Protein AF-A0A6P3GT22-F1 (afdb_monomer_lite)

pLDDT: mean 81.9, std 14.52, range [44.47, 98.25]

Radius of gyration: 40.02 Å; chains: 1; bounding box: 96×35×99 Å

Secondary structure (DSSP, 8-state):
-TTT-GGGHHHHHHHHHHHHHHHHHHHHHHHHHHHHHHHHHHHHHHHHHHHHHTHHHHHHTT-HHHHHHHHHHHHHHHHHHHHHHHHHHHHHHHHHHHHHHHHHHHHHHHHHHTTTTS-HHHHHHHHHHHHHHHHHHHHHHHHHHHHHHHHHHHHHHHHHHTSPPPPPSS-SS----HHHHHHHHHHHHHHHHHHHHH-GGG-SHHHHHHHHHHHHHHHHHHHHTTTHHHHHH--S--HHHHHHHHHHHHHHHH-TTTHHHHS-HHHHHHHHHTT-

Sequence (276 aa):
MVAVIPWIAIPVIPLGIAFFFLQRYFSETSRDIKRLECATRSPVFSHLASSLRGVWTIRAYKAEQSFQKLFDAHQDLHSEAWFLLLTTSRWLAVYLDVICAIFVTVVAFVSLILADALTPGQVGLVLSLALTLTGMFQWCVRQRTEVENLMVSVERVMGYLDLEKEAPWEYKDRPPPPWMVYSLTLVGNVGIVSLIRLDPHLHTPMYFFLSNLAFVDFCYSSSIAPKFPETLLSKHRSISLYALMAYDRYVAICDPLLYMVIMSQKVCMQLVAGPY

Structure (mmCIF, N/CA/C/O backbone):
data_AF-A0A6P3GT22-F1
#
_entry.id   AF-A0A6P3GT22-F1
#
loop_
_atom_site.group_PDB
_atom_site.id
_atom_site.type_symbol
_atom_site.label_atom_id
_atom_site.label_alt_id
_atom_site.label_comp_id
_atom_site.label_asym_id
_atom_site.label_entity_id
_atom_site.label_seq_id
_atom_site.pdbx_PDB_ins_code
_atom_site.Cartn_x
_atom_site.Cartn_y
_atom_site.Cartn_z
_atom_site.occupancy
_atom_site.B_iso_or_equiv
_atom_site.auth_seq_id
_atom_site.auth_comp_id
_atom_site.auth_asym_id
_atom_site.auth_atom_id
_atom_site.pdbx_PDB_model_num
ATOM 1 N N . MET A 1 1 ? 13.840 12.663 -28.546 1.00 76.81 1 MET A N 1
ATOM 2 C CA . MET A 1 1 ? 14.700 11.470 -28.726 1.00 76.81 1 MET A CA 1
ATOM 3 C C . MET A 1 1 ? 14.393 10.725 -29.997 1.00 76.81 1 MET A C 1
ATOM 5 O O . MET A 1 1 ? 15.176 10.847 -30.917 1.00 76.81 1 MET A O 1
ATOM 9 N N . VAL A 1 2 ? 13.257 10.026 -30.082 1.00 80.56 2 VAL A N 1
ATOM 10 C CA . VAL A 1 2 ? 12.895 9.226 -31.266 1.00 80.56 2 VAL A CA 1
ATOM 11 C C . VAL A 1 2 ? 12.780 10.090 -32.528 1.00 80.56 2 VAL A C 1
ATOM 13 O O . VAL A 1 2 ? 13.213 9.676 -33.591 1.00 80.56 2 VAL A O 1
ATOM 16 N N . ALA A 1 3 ? 12.309 11.336 -32.395 1.00 80.50 3 ALA A N 1
ATOM 17 C CA . ALA A 1 3 ? 12.284 12.303 -33.497 1.00 80.50 3 ALA A CA 1
ATOM 18 C C . ALA A 1 3 ? 13.679 12.717 -34.016 1.00 80.50 3 ALA A C 1
ATOM 20 O O . ALA A 1 3 ? 13.789 13.182 -35.141 1.00 80.50 3 ALA A O 1
ATOM 21 N N . VAL A 1 4 ? 14.732 12.571 -33.201 1.00 81.06 4 VAL A N 1
ATOM 22 C CA . VAL A 1 4 ? 16.123 12.902 -33.570 1.00 81.06 4 VAL A CA 1
ATOM 23 C C . VAL A 1 4 ? 16.866 11.642 -34.021 1.00 81.06 4 VAL A C 1
ATOM 25 O O . VAL A 1 4 ? 17.587 11.674 -35.008 1.00 81.06 4 VAL A O 1
ATOM 28 N N . ILE A 1 5 ? 16.664 10.522 -33.317 1.00 83.25 5 ILE A N 1
ATOM 29 C CA . ILE A 1 5 ? 17.261 9.215 -33.610 1.00 83.25 5 ILE A CA 1
ATOM 30 C C . ILE A 1 5 ? 16.152 8.147 -33.555 1.00 83.25 5 ILE A C 1
ATOM 32 O O . ILE A 1 5 ? 15.863 7.615 -32.476 1.00 83.25 5 ILE A O 1
ATOM 36 N N . PRO A 1 6 ? 15.528 7.803 -34.697 1.00 84.56 6 PRO A N 1
ATOM 37 C CA . PRO A 1 6 ? 14.430 6.831 -34.744 1.00 84.56 6 PRO A CA 1
ATOM 38 C C . PRO A 1 6 ? 14.823 5.434 -34.250 1.00 84.56 6 PRO A C 1
ATOM 40 O O . PRO A 1 6 ? 14.015 4.740 -33.635 1.00 84.56 6 PRO A O 1
ATOM 43 N N . TRP A 1 7 ? 16.088 5.047 -34.437 1.00 84.00 7 TRP A N 1
ATOM 44 C CA . TRP A 1 7 ? 16.635 3.747 -34.033 1.00 84.00 7 TRP A CA 1
ATOM 45 C C . TRP A 1 7 ? 16.553 3.470 -32.522 1.00 84.00 7 TRP A C 1
ATOM 47 O O . TRP A 1 7 ? 16.535 2.309 -32.122 1.00 84.00 7 TRP A O 1
ATOM 57 N N . ILE A 1 8 ? 16.415 4.504 -31.679 1.00 85.44 8 ILE A N 1
ATOM 58 C CA . ILE A 1 8 ? 16.207 4.356 -30.225 1.00 85.44 8 ILE A CA 1
ATOM 59 C C . ILE A 1 8 ? 14.861 3.681 -29.903 1.00 85.44 8 ILE A C 1
ATOM 61 O O . ILE A 1 8 ? 14.711 3.100 -28.832 1.00 85.44 8 ILE A O 1
ATOM 65 N N . ALA A 1 9 ? 13.884 3.687 -30.814 1.00 86.06 9 ALA A N 1
ATOM 66 C CA . ALA A 1 9 ? 12.603 3.019 -30.583 1.00 86.06 9 ALA A CA 1
ATOM 67 C C . ALA A 1 9 ? 12.736 1.489 -30.460 1.00 86.06 9 ALA A C 1
ATOM 69 O O . ALA A 1 9 ? 11.990 0.870 -29.705 1.00 86.06 9 ALA A O 1
ATOM 70 N N . ILE A 1 10 ? 13.706 0.883 -31.152 1.00 88.25 10 ILE A N 1
ATOM 71 C CA . ILE A 1 10 ? 13.919 -0.570 -31.158 1.00 88.25 10 ILE A CA 1
ATOM 72 C C . ILE A 1 10 ? 14.235 -1.113 -29.752 1.00 88.25 10 ILE A C 1
ATOM 74 O O . ILE A 1 10 ? 13.514 -2.006 -29.310 1.00 88.25 10 ILE A O 1
ATOM 78 N N . PRO A 1 11 ? 15.235 -0.596 -29.005 1.00 86.50 11 PRO A N 1
ATOM 79 C CA . PRO A 1 11 ? 15.536 -1.075 -27.652 1.00 86.50 11 PRO A CA 1
ATOM 80 C C . PRO A 1 11 ? 14.474 -0.711 -26.604 1.00 86.50 11 PRO A C 1
ATOM 82 O O . PRO A 1 11 ? 14.393 -1.369 -25.569 1.00 86.50 11 PRO A O 1
ATOM 85 N N . VAL A 1 12 ? 13.627 0.292 -26.858 1.00 89.25 12 VAL A N 1
ATOM 86 C CA . VAL A 1 12 ? 12.538 0.666 -25.940 1.00 89.25 12 VAL A CA 1
ATOM 87 C C . VAL A 1 12 ? 11.464 -0.422 -25.863 1.00 89.25 12 VAL A C 1
ATOM 89 O O . VAL A 1 12 ? 10.906 -0.642 -24.793 1.00 89.25 12 VAL A O 1
ATOM 92 N N . ILE A 1 13 ? 11.196 -1.141 -26.956 1.00 91.44 13 ILE A N 1
ATOM 93 C CA . ILE A 1 13 ? 10.166 -2.191 -27.002 1.00 91.44 13 ILE A CA 1
ATOM 94 C C . ILE A 1 13 ? 10.460 -3.349 -26.024 1.00 91.44 13 ILE A C 1
ATOM 96 O O . ILE A 1 13 ? 9.615 -3.607 -25.164 1.00 91.44 13 ILE A O 1
ATOM 100 N N . PRO A 1 14 ? 11.619 -4.041 -26.076 1.00 93.69 14 PRO A N 1
ATOM 101 C CA . PRO A 1 14 ? 11.904 -5.140 -25.153 1.00 93.69 14 PRO A CA 1
ATOM 102 C C . PRO A 1 14 ? 12.016 -4.667 -23.698 1.00 93.69 14 PRO A C 1
ATOM 104 O O . PRO A 1 14 ? 11.528 -5.353 -22.799 1.00 93.69 14 PRO A O 1
ATOM 107 N N . LEU A 1 15 ? 12.580 -3.477 -23.454 1.00 92.31 15 LEU A N 1
ATOM 108 C CA . LEU A 1 15 ? 12.631 -2.886 -22.111 1.00 92.31 15 LEU A CA 1
ATOM 109 C C . LEU A 1 15 ? 11.228 -2.562 -21.578 1.00 92.31 15 LEU A C 1
ATOM 111 O O . LEU A 1 15 ? 10.948 -2.800 -20.406 1.00 92.31 15 LEU A O 1
ATOM 115 N N . GLY A 1 16 ? 10.329 -2.081 -22.439 1.00 92.56 16 GLY A N 1
ATOM 116 C CA . GLY A 1 16 ? 8.931 -1.822 -22.105 1.00 92.56 16 GLY A CA 1
ATOM 117 C C . GLY A 1 16 ? 8.162 -3.095 -21.746 1.00 92.56 16 GLY A C 1
ATOM 118 O O . GLY A 1 16 ? 7.396 -3.092 -20.784 1.00 92.56 16 GLY A O 1
ATOM 119 N N . ILE A 1 17 ? 8.406 -4.198 -22.461 1.00 94.62 17 ILE A N 1
ATOM 120 C CA . ILE A 1 17 ? 7.819 -5.511 -22.147 1.00 94.62 17 ILE A CA 1
ATOM 121 C C . ILE A 1 17 ? 8.324 -6.012 -20.787 1.00 94.62 17 ILE A C 1
ATOM 123 O O . ILE A 1 17 ? 7.517 -6.388 -19.936 1.00 94.62 17 ILE A O 1
ATOM 127 N N . ALA A 1 18 ? 9.639 -5.969 -20.550 1.00 93.31 18 ALA A N 1
ATOM 128 C CA . ALA A 1 18 ? 10.229 -6.365 -19.270 1.00 93.31 18 ALA A CA 1
ATOM 129 C C . ALA A 1 18 ? 9.677 -5.526 -18.103 1.00 93.31 18 ALA A C 1
ATOM 131 O O . ALA A 1 18 ? 9.286 -6.072 -17.070 1.00 93.31 18 ALA A O 1
ATOM 132 N N . PHE A 1 19 ? 9.568 -4.208 -18.297 1.00 94.25 19 PHE A N 1
ATOM 133 C CA . PHE A 1 19 ? 8.952 -3.298 -17.336 1.00 94.25 19 PHE A CA 1
ATOM 134 C C . PHE A 1 19 ? 7.486 -3.652 -17.056 1.00 94.25 19 PHE A C 1
ATOM 136 O O . PHE A 1 19 ? 7.077 -3.665 -15.898 1.00 94.25 19 PHE A O 1
ATOM 143 N N . PHE A 1 20 ? 6.693 -3.961 -18.085 1.00 93.31 20 PHE A N 1
ATOM 144 C CA . PHE A 1 20 ? 5.279 -4.294 -17.914 1.00 93.31 20 PHE A CA 1
ATOM 145 C C . PHE A 1 20 ? 5.078 -5.529 -17.027 1.00 93.31 20 PHE A C 1
ATOM 147 O O . PHE A 1 20 ? 4.260 -5.493 -16.106 1.00 93.31 20 PHE A O 1
ATOM 154 N N . PHE A 1 21 ? 5.846 -6.599 -17.257 1.00 93.62 21 PHE A N 1
ATOM 155 C CA . PHE A 1 21 ? 5.783 -7.805 -16.425 1.00 93.62 21 PHE A CA 1
ATOM 156 C C . PHE A 1 21 ? 6.240 -7.542 -14.988 1.00 93.62 21 PHE A C 1
ATOM 158 O O . PHE A 1 21 ? 5.553 -7.945 -14.048 1.00 93.62 21 PHE A O 1
ATOM 165 N N . LEU A 1 22 ? 7.353 -6.823 -14.817 1.00 92.69 22 LEU A N 1
ATOM 166 C CA . LEU A 1 22 ? 7.872 -6.450 -13.502 1.00 92.69 22 LEU A CA 1
ATOM 167 C C . LEU A 1 22 ? 6.848 -5.624 -12.709 1.00 92.69 22 LEU A C 1
ATOM 169 O O . LEU A 1 22 ? 6.570 -5.924 -11.549 1.00 92.69 22 LEU A O 1
ATOM 173 N N . GLN A 1 23 ? 6.257 -4.613 -13.350 1.00 91.25 23 GLN A N 1
ATOM 174 C CA . GLN A 1 23 ? 5.271 -3.739 -12.723 1.00 91.25 23 GLN A CA 1
ATOM 175 C C . GLN A 1 23 ? 4.014 -4.507 -12.328 1.00 91.25 23 GLN A C 1
ATOM 177 O O . GLN A 1 23 ? 3.470 -4.268 -11.254 1.00 91.25 23 GLN A O 1
ATOM 182 N N . ARG A 1 24 ? 3.552 -5.431 -13.176 1.00 90.44 24 ARG A N 1
ATOM 183 C CA . ARG A 1 24 ? 2.378 -6.248 -12.873 1.00 90.44 24 ARG A CA 1
ATOM 184 C C . ARG A 1 24 ? 2.606 -7.121 -11.640 1.00 90.44 24 ARG A C 1
ATOM 186 O O . ARG A 1 24 ? 1.790 -7.090 -10.725 1.00 90.44 24 ARG A O 1
ATOM 193 N N . TYR A 1 25 ? 3.725 -7.843 -11.606 1.00 92.25 25 TYR A N 1
ATOM 194 C CA . TYR A 1 25 ? 4.090 -8.701 -10.478 1.00 92.25 25 TYR A CA 1
ATOM 195 C C . TYR A 1 25 ? 4.179 -7.912 -9.165 1.00 92.25 25 TYR A C 1
ATOM 197 O O . TYR A 1 25 ? 3.644 -8.319 -8.130 1.00 92.25 25 TYR A O 1
ATOM 205 N N . PHE A 1 26 ? 4.817 -6.743 -9.219 1.00 92.38 26 PHE A N 1
ATOM 206 C CA . PHE A 1 26 ? 4.942 -5.874 -8.062 1.00 92.38 26 PHE A CA 1
ATOM 207 C C . PHE A 1 26 ? 3.593 -5.301 -7.602 1.00 92.38 26 PHE A C 1
ATOM 209 O O . PHE A 1 26 ? 3.321 -5.331 -6.406 1.00 92.38 26 PHE A O 1
ATOM 216 N N . SER A 1 27 ? 2.748 -4.797 -8.511 1.00 87.88 27 SER A N 1
ATOM 217 C CA . SER A 1 27 ? 1.443 -4.211 -8.160 1.00 87.88 27 SER A CA 1
ATOM 218 C C . SER A 1 27 ? 0.542 -5.224 -7.447 1.00 87.88 27 SER A C 1
ATOM 220 O O . SER A 1 27 ? -0.056 -4.901 -6.421 1.00 87.88 27 SER A O 1
ATOM 222 N N . GLU A 1 28 ? 0.493 -6.465 -7.942 1.00 89.88 28 GLU A N 1
ATOM 223 C CA . GLU A 1 28 ? -0.274 -7.544 -7.308 1.00 89.88 28 GLU A CA 1
ATOM 224 C C . GLU A 1 28 ? 0.251 -7.830 -5.887 1.00 89.88 28 GLU A C 1
ATOM 226 O O . GLU A 1 28 ? -0.520 -7.797 -4.928 1.00 89.88 28 GLU A O 1
ATOM 231 N N . THR A 1 29 ? 1.571 -7.977 -5.731 1.00 92.50 29 THR A N 1
ATOM 232 C CA . THR A 1 29 ? 2.216 -8.255 -4.435 1.00 92.50 29 THR A CA 1
ATOM 233 C C . THR A 1 29 ? 2.064 -7.099 -3.435 1.00 92.50 29 THR A C 1
ATOM 235 O O . THR A 1 29 ? 1.725 -7.310 -2.270 1.00 92.50 29 THR A O 1
ATOM 238 N N . SER A 1 30 ? 2.291 -5.857 -3.875 1.00 91.56 30 SER A N 1
ATOM 239 C CA . SER A 1 30 ? 2.210 -4.651 -3.039 1.00 91.56 30 SER A CA 1
ATOM 240 C C . SER A 1 30 ? 0.813 -4.472 -2.454 1.00 91.56 30 SER A C 1
ATOM 242 O O . SER A 1 30 ? 0.681 -4.127 -1.280 1.00 91.56 30 SER A O 1
ATOM 244 N N . ARG A 1 31 ? -0.235 -4.741 -3.242 1.00 89.81 31 ARG A N 1
ATOM 245 C CA . ARG A 1 31 ? -1.625 -4.633 -2.788 1.00 89.81 31 ARG A CA 1
ATOM 246 C C . ARG A 1 31 ? -1.936 -5.615 -1.661 1.00 89.81 31 ARG A C 1
ATOM 248 O O . ARG A 1 31 ? -2.569 -5.225 -0.680 1.00 89.81 31 ARG A O 1
ATOM 255 N N . ASP A 1 32 ? -1.478 -6.856 -1.769 1.00 91.69 32 ASP A N 1
ATOM 256 C CA . ASP A 1 32 ? -1.739 -7.873 -0.747 1.00 91.69 32 ASP A CA 1
ATOM 257 C C . ASP A 1 32 ? -0.957 -7.594 0.544 1.00 91.69 32 ASP A C 1
ATOM 259 O O . ASP A 1 32 ? -1.530 -7.647 1.635 1.00 91.69 32 ASP A O 1
ATOM 263 N N . ILE A 1 33 ? 0.304 -7.160 0.437 1.00 93.00 33 ILE A N 1
ATOM 264 C CA . ILE A 1 33 ? 1.075 -6.678 1.596 1.00 93.00 33 ILE A CA 1
ATOM 265 C C . ILE A 1 33 ? 0.393 -5.454 2.226 1.00 93.00 33 ILE A C 1
ATOM 267 O O . ILE A 1 33 ? 0.302 -5.347 3.450 1.00 93.00 33 ILE A O 1
ATOM 271 N N . LYS A 1 34 ? -0.142 -4.534 1.412 1.00 91.06 34 LYS A N 1
ATOM 272 C CA . LYS A 1 34 ? -0.845 -3.347 1.910 1.00 91.06 34 LYS A CA 1
ATOM 273 C C . LYS A 1 34 ? -2.121 -3.707 2.673 1.00 91.06 34 LYS A C 1
ATOM 275 O O . LYS A 1 34 ? -2.414 -3.090 3.699 1.00 91.06 34 LYS A O 1
ATOM 280 N N . ARG A 1 35 ? -2.865 -4.714 2.207 1.00 91.31 35 ARG A N 1
ATOM 281 C CA . ARG A 1 35 ? -4.031 -5.263 2.917 1.00 91.31 35 ARG A CA 1
ATOM 282 C C . ARG A 1 35 ? -3.629 -5.879 4.256 1.00 91.31 35 ARG A C 1
ATOM 284 O O . ARG A 1 35 ? -4.291 -5.599 5.255 1.00 91.31 35 ARG A O 1
ATOM 291 N N . LEU A 1 36 ? -2.529 -6.637 4.294 1.00 92.81 36 LEU A N 1
ATOM 292 C CA . LEU A 1 36 ? -1.983 -7.211 5.528 1.00 92.81 36 LEU A CA 1
ATOM 293 C C . LEU A 1 36 ? -1.617 -6.120 6.547 1.00 92.81 36 LEU A C 1
ATOM 295 O O . LEU A 1 36 ? -2.067 -6.183 7.687 1.00 92.81 36 LEU A O 1
ATOM 299 N N . GLU A 1 37 ? -0.886 -5.082 6.130 1.00 93.75 37 GLU A N 1
ATOM 300 C CA . GLU A 1 37 ? -0.534 -3.935 6.986 1.00 93.75 37 GLU A CA 1
ATOM 301 C C . GLU A 1 37 ? -1.772 -3.226 7.545 1.00 93.75 37 GLU A C 1
ATOM 303 O O . GLU A 1 37 ? -1.843 -2.898 8.729 1.00 93.75 37 GLU A O 1
ATOM 308 N N . CYS A 1 38 ? -2.789 -3.019 6.707 1.00 89.38 38 CYS A N 1
ATOM 309 C CA . CYS A 1 38 ? -4.034 -2.399 7.147 1.00 89.38 38 CYS A CA 1
ATOM 310 C C . CYS A 1 38 ? -4.785 -3.260 8.175 1.00 89.38 38 CYS A C 1
ATOM 312 O O . CYS A 1 38 ? -5.386 -2.702 9.099 1.00 89.38 38 CYS A O 1
ATOM 314 N N . ALA A 1 39 ? -4.752 -4.588 8.034 1.00 91.38 39 ALA A N 1
ATOM 315 C CA . ALA A 1 39 ? -5.385 -5.516 8.966 1.00 91.38 39 ALA A CA 1
ATOM 316 C C . ALA A 1 39 ? -4.672 -5.530 10.328 1.00 91.38 39 ALA A C 1
ATOM 318 O O . ALA A 1 39 ? -5.335 -5.410 11.361 1.00 91.38 39 ALA A O 1
ATOM 319 N N . THR A 1 40 ? -3.335 -5.583 10.340 1.00 94.69 40 THR A N 1
ATOM 320 C CA . THR A 1 40 ? -2.513 -5.624 11.567 1.00 94.69 40 THR A CA 1
ATOM 321 C C . THR A 1 40 ? -2.473 -4.296 12.318 1.00 94.69 40 THR A C 1
ATOM 323 O O . THR A 1 40 ? -2.167 -4.264 13.507 1.00 94.69 40 THR A O 1
ATOM 326 N N . ARG A 1 41 ? -2.855 -3.192 11.671 1.00 93.50 41 ARG A N 1
ATOM 327 C CA . ARG A 1 41 ? -2.938 -1.870 12.302 1.00 93.50 41 ARG A CA 1
ATOM 328 C C . ARG A 1 41 ? -4.127 -1.715 13.257 1.00 93.50 41 ARG A C 1
ATOM 330 O O . ARG A 1 41 ? -4.048 -0.972 14.233 1.00 93.50 41 ARG A O 1
ATOM 337 N N . SER A 1 42 ? -5.255 -2.369 12.976 1.00 94.56 42 SER A N 1
ATOM 338 C CA . SER A 1 42 ? -6.490 -2.170 13.755 1.00 94.56 42 SER A CA 1
ATOM 339 C C . SER A 1 42 ? -6.429 -2.678 15.210 1.00 94.56 42 SER A C 1
ATOM 341 O O . SER A 1 42 ? -6.897 -1.946 16.092 1.00 94.56 42 SER A O 1
ATOM 343 N N . PRO A 1 43 ? -5.802 -3.835 15.524 1.00 96.00 43 PRO A N 1
ATOM 344 C CA . PRO A 1 43 ? -5.659 -4.310 16.899 1.00 96.00 43 PRO A CA 1
ATOM 345 C C . PRO A 1 43 ? -4.849 -3.360 17.783 1.00 96.00 43 PRO A C 1
ATOM 347 O O . PRO A 1 43 ? -5.208 -3.183 18.943 1.00 96.00 43 PRO A O 1
ATOM 350 N N . VAL A 1 44 ? -3.829 -2.684 17.237 1.00 97.06 44 VAL A N 1
ATOM 351 C CA . VAL A 1 44 ? -3.014 -1.698 17.972 1.00 97.06 44 VAL A CA 1
ATOM 352 C C . VAL A 1 44 ? -3.901 -0.584 18.540 1.00 97.06 44 VAL A C 1
ATOM 354 O O . VAL A 1 44 ? -3.869 -0.294 19.737 1.00 97.06 44 VAL A O 1
ATOM 357 N N . PHE A 1 45 ? -4.758 0.005 17.698 1.00 95.75 45 PHE A N 1
ATOM 358 C CA . PHE A 1 45 ? -5.671 1.070 18.120 1.00 95.75 45 PHE A CA 1
ATOM 359 C C . PHE A 1 45 ? -6.775 0.570 19.054 1.00 95.75 45 PHE A C 1
ATOM 361 O O . PHE A 1 45 ? -7.102 1.247 20.031 1.00 95.75 45 PHE A O 1
ATOM 368 N N . SER A 1 46 ? -7.338 -0.611 18.785 1.00 96.38 46 SER A N 1
ATOM 369 C CA . SER A 1 46 ? -8.381 -1.196 19.634 1.00 96.38 46 SER A CA 1
ATOM 370 C C . SER A 1 46 ? -7.855 -1.513 21.035 1.00 96.38 46 SER A C 1
ATOM 372 O O . SER A 1 46 ? -8.488 -1.144 22.024 1.00 96.38 46 SER A O 1
ATOM 374 N N . HIS A 1 47 ? -6.674 -2.131 21.125 1.00 97.56 47 HIS A N 1
ATOM 375 C CA . HIS A 1 47 ? -6.015 -2.453 22.389 1.00 97.56 47 HIS A CA 1
ATOM 376 C C . HIS A 1 47 ? -5.669 -1.190 23.187 1.00 97.56 47 HIS A C 1
ATOM 378 O O . HIS A 1 47 ? -5.881 -1.135 24.400 1.00 97.56 47 HIS A O 1
ATOM 384 N N . LEU A 1 48 ? -5.184 -0.140 22.516 1.00 97.00 48 LEU A N 1
ATOM 385 C CA . LEU A 1 48 ? -4.932 1.153 23.152 1.00 97.00 48 LEU A CA 1
ATOM 386 C C . LEU A 1 48 ? -6.226 1.755 23.722 1.00 97.00 48 LEU A C 1
ATOM 388 O O . LEU A 1 48 ? -6.263 2.169 24.881 1.00 97.00 48 LEU A O 1
ATOM 392 N N . ALA A 1 49 ? -7.307 1.759 22.938 1.00 97.25 49 ALA A N 1
ATOM 393 C CA . ALA A 1 49 ? -8.593 2.305 23.360 1.00 97.25 49 ALA A CA 1
ATOM 394 C C . ALA A 1 49 ? -9.193 1.545 24.556 1.00 97.25 49 ALA A C 1
ATOM 396 O O . ALA A 1 49 ? -9.684 2.175 25.498 1.00 97.25 49 ALA A O 1
ATOM 397 N N . SER A 1 50 ? -9.137 0.208 24.558 1.00 95.88 50 SER A N 1
ATOM 398 C CA . SER A 1 50 ? -9.606 -0.604 25.689 1.00 95.88 50 SER A CA 1
ATOM 399 C C . SER A 1 50 ? -8.742 -0.404 26.932 1.00 95.88 50 SER A C 1
ATOM 401 O O . SER A 1 50 ? -9.278 -0.278 28.033 1.00 95.88 50 SER A O 1
ATOM 403 N N . SER A 1 51 ? -7.422 -0.297 26.762 1.00 97.31 51 SER A N 1
ATOM 404 C CA . SER A 1 51 ? -6.485 -0.067 27.867 1.00 97.31 51 SER A CA 1
ATOM 405 C C . SER A 1 51 ? -6.709 1.289 28.536 1.00 97.31 51 SER A C 1
ATOM 407 O O . SER A 1 51 ? -6.705 1.374 29.762 1.00 97.31 51 SER A O 1
ATOM 409 N N . LEU A 1 52 ? -6.976 2.343 27.755 1.00 96.94 52 LEU A N 1
ATOM 410 C CA . LEU A 1 52 ? -7.272 3.677 28.290 1.00 96.94 52 LEU A CA 1
ATOM 411 C C . LEU A 1 52 ? -8.573 3.700 29.101 1.00 96.94 52 LEU A C 1
ATOM 413 O O . LEU A 1 52 ? -8.610 4.293 30.178 1.00 96.94 52 LEU A O 1
ATOM 417 N N . ARG A 1 53 ? -9.630 3.027 28.627 1.00 97.19 53 ARG A N 1
ATOM 418 C CA . ARG A 1 53 ? -10.899 2.921 29.370 1.00 97.19 53 ARG A CA 1
ATOM 419 C C . ARG A 1 53 ? -10.759 2.079 30.642 1.00 97.19 53 ARG A C 1
ATOM 421 O O . ARG A 1 53 ? -11.372 2.403 31.652 1.00 97.19 53 ARG A O 1
ATOM 428 N N . GLY A 1 54 ? -9.954 1.018 30.594 1.00 96.69 54 GLY A N 1
ATOM 429 C CA . GLY A 1 54 ? -9.744 0.066 31.688 1.00 96.69 54 GLY A CA 1
ATOM 430 C C . GLY A 1 54 ? -8.536 0.352 32.583 1.00 96.69 54 GLY A C 1
ATOM 431 O O . GLY A 1 54 ? -8.146 -0.524 33.354 1.00 96.69 54 GLY A O 1
ATOM 432 N N . VAL A 1 55 ? -7.922 1.538 32.501 1.00 97.31 55 VAL A N 1
ATOM 433 C CA . VAL A 1 55 ? -6.616 1.809 33.133 1.00 97.31 55 VAL A CA 1
ATOM 434 C C . VAL A 1 55 ? -6.617 1.572 34.646 1.00 97.31 55 VAL A C 1
ATOM 436 O O . VAL A 1 55 ? -5.658 1.030 35.194 1.00 97.31 55 VAL A O 1
ATOM 439 N N . TRP A 1 56 ? -7.711 1.927 35.322 1.00 97.81 56 TRP A N 1
ATOM 440 C CA . TRP A 1 56 ? -7.868 1.726 36.761 1.00 97.81 56 TRP A CA 1
ATOM 441 C C . TRP A 1 56 ? -7.905 0.241 37.121 1.00 97.81 56 TRP A C 1
ATOM 443 O O . TRP A 1 56 ? -7.231 -0.176 38.059 1.00 97.81 56 TRP A O 1
ATOM 453 N N . THR A 1 57 ? -8.627 -0.565 36.341 1.00 97.81 57 THR A N 1
ATOM 454 C CA . THR A 1 57 ? -8.717 -2.017 36.523 1.00 97.81 57 THR A CA 1
ATOM 455 C C . THR A 1 57 ? -7.365 -2.682 36.285 1.00 97.81 57 THR A C 1
ATOM 457 O O . THR A 1 57 ? -6.920 -3.464 37.118 1.00 97.81 57 THR A O 1
ATOM 460 N N . ILE A 1 58 ? -6.661 -2.326 35.206 1.00 98.06 58 ILE A N 1
ATOM 461 C CA . ILE A 1 58 ? -5.335 -2.888 34.893 1.00 98.06 58 ILE A CA 1
ATOM 462 C C . ILE A 1 58 ? -4.356 -2.644 36.050 1.00 98.06 58 ILE A C 1
ATOM 464 O O . ILE A 1 58 ? -3.658 -3.568 36.468 1.00 98.06 58 ILE A O 1
ATOM 468 N N . ARG A 1 59 ? -4.357 -1.427 36.610 1.00 97.69 59 ARG A N 1
ATOM 469 C CA . ARG A 1 59 ? -3.520 -1.069 37.765 1.00 97.69 59 ARG A CA 1
ATOM 470 C C . ARG A 1 59 ? -3.945 -1.769 39.052 1.00 97.69 59 ARG A C 1
ATOM 472 O O . ARG A 1 59 ? -3.092 -2.214 39.814 1.00 97.69 59 ARG A O 1
ATOM 479 N N . ALA A 1 60 ? -5.249 -1.904 39.297 1.00 98.12 60 ALA A N 1
ATOM 480 C CA . ALA A 1 60 ? -5.764 -2.605 40.473 1.00 98.12 60 ALA A CA 1
ATOM 481 C C . ALA A 1 60 ? -5.317 -4.078 40.509 1.00 98.12 60 ALA A C 1
ATOM 483 O O . ALA A 1 60 ? -4.936 -4.579 41.565 1.00 98.12 60 ALA A O 1
ATOM 484 N N . TYR A 1 61 ? -5.291 -4.744 39.350 1.00 97.56 61 TYR A N 1
ATOM 485 C CA . TYR A 1 61 ? -4.808 -6.121 39.202 1.00 97.56 61 TYR A CA 1
ATOM 486 C C . TYR A 1 61 ? -3.285 -6.239 39.012 1.00 97.56 61 TYR A C 1
ATOM 488 O O . TYR A 1 61 ? -2.786 -7.358 38.901 1.00 97.56 61 TYR A O 1
ATOM 496 N N . LYS A 1 62 ? -2.538 -5.123 38.983 1.00 97.12 62 LYS A N 1
ATOM 497 C CA . LYS A 1 62 ? -1.088 -5.080 38.701 1.00 97.12 62 LYS A CA 1
ATOM 498 C C . LYS A 1 62 ? -0.701 -5.827 37.412 1.00 97.12 62 LYS A C 1
ATOM 500 O O . LYS A 1 62 ? 0.295 -6.549 37.360 1.00 97.12 62 LYS A O 1
ATOM 505 N N . ALA A 1 63 ? -1.543 -5.704 36.384 1.00 97.44 63 ALA A N 1
ATOM 506 C CA . ALA A 1 63 ? -1.423 -6.431 35.121 1.00 97.44 63 ALA A CA 1
ATOM 507 C C . ALA A 1 63 ? -0.722 -5.620 34.011 1.00 97.44 63 ALA A C 1
ATOM 509 O O . ALA A 1 63 ? -0.782 -5.998 32.839 1.00 97.44 63 ALA A O 1
ATOM 510 N N . GLU A 1 64 ? -0.050 -4.514 34.347 1.00 97.69 64 GLU A N 1
ATOM 511 C CA . GLU A 1 64 ? 0.528 -3.570 33.383 1.00 97.69 64 GLU A CA 1
ATOM 512 C C . GLU A 1 64 ? 1.513 -4.250 32.428 1.00 97.69 64 GLU A C 1
ATOM 514 O O . GLU A 1 64 ? 1.407 -4.065 31.220 1.00 97.69 64 GLU A O 1
ATOM 519 N N . GLN A 1 65 ? 2.420 -5.089 32.942 1.00 97.94 65 GLN A N 1
ATOM 520 C CA . GLN A 1 65 ? 3.400 -5.794 32.106 1.00 97.94 65 GLN A CA 1
ATOM 521 C C . GLN A 1 65 ? 2.749 -6.754 31.104 1.00 97.94 65 GLN A C 1
ATOM 523 O O . G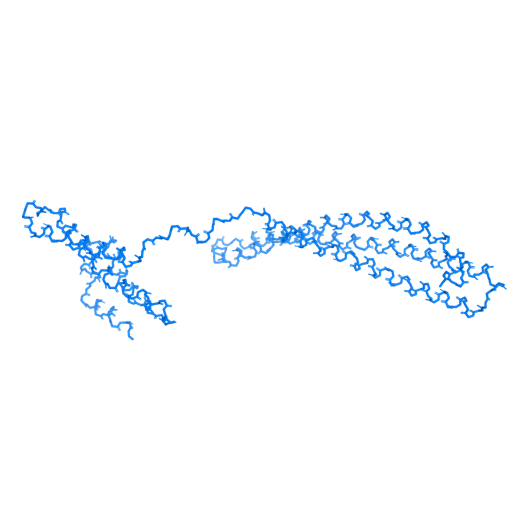LN A 1 65 ? 3.247 -6.908 29.993 1.00 97.94 65 GLN A O 1
ATOM 528 N N . SER A 1 66 ? 1.646 -7.409 31.477 1.00 97.19 66 SER A N 1
ATOM 529 C CA . SER A 1 66 ? 0.941 -8.319 30.567 1.00 97.19 66 SER A CA 1
ATOM 530 C C . SER A 1 66 ? 0.301 -7.547 29.415 1.00 97.19 66 SER A C 1
ATOM 532 O O . SER A 1 66 ? 0.396 -7.970 28.267 1.00 97.19 66 SER A O 1
ATOM 534 N N . PHE A 1 67 ? -0.308 -6.396 29.712 1.00 97.44 67 PHE A N 1
ATOM 535 C CA . PHE A 1 67 ? -0.893 -5.515 28.699 1.00 97.44 67 PHE A CA 1
ATOM 536 C C . PHE A 1 67 ? 0.177 -4.853 27.822 1.00 97.44 67 PHE A C 1
ATOM 538 O O . PHE A 1 67 ? -0.030 -4.718 26.621 1.00 97.44 67 PHE A O 1
ATOM 545 N N . GLN A 1 68 ? 1.329 -4.486 28.391 1.00 97.56 68 GLN A N 1
ATOM 546 C CA . GLN A 1 68 ? 2.478 -3.980 27.632 1.00 97.56 68 GLN A CA 1
ATOM 547 C C . GLN A 1 68 ? 2.995 -5.028 26.648 1.00 97.56 68 GLN A C 1
ATOM 549 O O . GLN A 1 68 ? 3.027 -4.755 25.458 1.00 97.56 68 GLN A O 1
ATOM 554 N N . LYS A 1 69 ? 3.272 -6.258 27.104 1.00 98.25 69 LYS A N 1
ATOM 555 C CA . LYS A 1 69 ? 3.720 -7.347 26.217 1.00 98.25 69 LYS A CA 1
ATOM 556 C C . LYS A 1 69 ? 2.733 -7.638 25.087 1.00 98.25 69 LYS A C 1
ATOM 558 O O . LYS A 1 69 ? 3.148 -7.932 23.972 1.00 98.25 69 LYS A O 1
ATOM 563 N N . LEU A 1 70 ? 1.430 -7.576 25.371 1.00 97.62 70 LEU A N 1
ATOM 564 C CA . LEU A 1 70 ? 0.401 -7.767 24.350 1.00 97.62 70 LEU A CA 1
ATOM 565 C C . LEU A 1 70 ? 0.377 -6.612 23.338 1.00 97.62 70 LEU A C 1
ATOM 567 O O . LEU A 1 70 ? 0.236 -6.846 22.139 1.00 97.62 70 LEU A O 1
ATOM 571 N N . PHE A 1 71 ? 0.538 -5.374 23.807 1.00 97.69 71 PHE A N 1
ATOM 572 C CA . PHE A 1 71 ? 0.658 -4.210 22.935 1.00 97.69 71 PHE A CA 1
ATOM 573 C C . PHE A 1 71 ? 1.908 -4.287 22.052 1.00 97.69 71 PHE A C 1
ATOM 575 O O . PHE A 1 71 ? 1.795 -4.092 20.843 1.00 97.69 71 PHE A O 1
ATOM 582 N N . ASP A 1 72 ? 3.055 -4.643 22.633 1.00 98.19 72 ASP A N 1
ATOM 583 C CA . ASP A 1 72 ? 4.320 -4.825 21.918 1.00 98.19 72 ASP A CA 1
ATOM 584 C C . ASP A 1 72 ? 4.167 -5.890 20.822 1.00 98.19 72 ASP A C 1
ATOM 586 O O . ASP A 1 72 ? 4.517 -5.639 19.676 1.00 98.19 72 ASP A O 1
ATOM 590 N N . ALA A 1 73 ? 3.514 -7.022 21.113 1.00 98.06 73 ALA A N 1
ATOM 591 C CA . ALA A 1 73 ? 3.243 -8.058 20.113 1.00 98.06 73 ALA A CA 1
ATOM 592 C C . ALA A 1 73 ? 2.364 -7.564 18.945 1.00 98.06 73 ALA A C 1
ATOM 594 O O . ALA A 1 73 ? 2.608 -7.910 17.787 1.00 98.06 73 ALA A O 1
ATOM 595 N N . HIS A 1 74 ? 1.340 -6.745 19.218 1.00 97.69 74 HIS A N 1
ATOM 596 C CA . HIS A 1 74 ? 0.539 -6.124 18.157 1.00 97.69 74 HIS A CA 1
ATOM 597 C C . HIS A 1 74 ? 1.352 -5.122 17.330 1.00 97.69 74 HIS A C 1
ATOM 599 O O . HIS A 1 74 ? 1.179 -5.047 16.111 1.00 97.69 74 HIS A O 1
ATOM 605 N N . GLN A 1 75 ? 2.229 -4.356 17.979 1.00 97.81 75 GLN A N 1
ATOM 606 C CA . GLN A 1 75 ? 3.088 -3.379 17.325 1.00 97.81 75 GLN A CA 1
ATOM 607 C C . GLN A 1 75 ? 4.168 -4.047 16.467 1.00 97.81 75 GLN A C 1
ATOM 609 O O . GLN A 1 75 ? 4.405 -3.589 15.350 1.00 97.81 75 GLN A O 1
ATOM 614 N N . ASP A 1 76 ? 4.779 -5.131 16.941 1.00 97.81 76 ASP A N 1
ATOM 615 C CA . ASP A 1 76 ? 5.774 -5.908 16.200 1.00 97.81 76 ASP A CA 1
ATOM 616 C C . ASP A 1 76 ? 5.163 -6.493 14.926 1.00 97.81 76 ASP A C 1
ATOM 618 O O . ASP A 1 76 ? 5.711 -6.306 13.842 1.00 97.81 76 ASP A O 1
ATOM 622 N N . LEU A 1 77 ? 3.969 -7.090 15.023 1.00 97.00 77 LEU A N 1
ATOM 623 C CA . LEU A 1 77 ? 3.260 -7.639 13.864 1.00 97.00 77 LEU A CA 1
ATOM 624 C C . LEU A 1 77 ? 2.883 -6.556 12.835 1.00 97.00 77 LEU A C 1
ATOM 626 O O . LEU A 1 77 ? 2.961 -6.775 11.623 1.00 97.00 77 LEU A O 1
ATOM 630 N N . HIS A 1 78 ? 2.466 -5.372 13.295 1.00 97.12 78 HIS A N 1
ATOM 631 C CA . HIS A 1 78 ? 2.210 -4.235 12.401 1.00 97.12 78 HIS A CA 1
ATOM 632 C C . HIS A 1 78 ? 3.499 -3.726 11.748 1.00 97.12 78 HIS A C 1
ATOM 634 O O . HIS A 1 78 ? 3.530 -3.501 10.535 1.00 97.12 78 HIS A O 1
ATOM 640 N N . SER A 1 79 ? 4.571 -3.606 12.529 1.00 97.19 79 SER A N 1
ATOM 641 C CA . SER A 1 79 ? 5.874 -3.122 12.071 1.00 97.19 79 SER A CA 1
ATOM 642 C C . SER A 1 79 ? 6.516 -4.076 11.067 1.00 97.19 79 SER A C 1
ATOM 644 O O . SER A 1 79 ? 7.093 -3.617 10.083 1.00 97.19 79 SER A O 1
ATOM 646 N N . GLU A 1 80 ? 6.369 -5.388 11.257 1.00 97.44 80 GLU A N 1
ATOM 647 C CA . GLU A 1 80 ? 6.805 -6.420 10.314 1.00 97.44 80 GLU A CA 1
ATOM 648 C C . GLU A 1 80 ? 6.096 -6.266 8.961 1.00 97.44 80 GLU A C 1
ATOM 650 O O . GLU A 1 80 ? 6.749 -6.156 7.921 1.00 97.44 80 GLU A O 1
ATOM 655 N N . ALA A 1 81 ? 4.761 -6.170 8.966 1.00 95.38 81 ALA A N 1
ATOM 656 C CA . ALA A 1 81 ? 3.978 -5.972 7.746 1.00 95.38 81 ALA A CA 1
ATOM 657 C C . ALA A 1 81 ? 4.343 -4.656 7.032 1.00 95.38 81 ALA A C 1
ATOM 659 O O . ALA A 1 81 ? 4.491 -4.615 5.807 1.00 95.38 81 ALA A O 1
ATOM 660 N N . TRP A 1 82 ? 4.544 -3.578 7.795 1.00 95.00 82 TRP A N 1
ATOM 661 C CA . TRP A 1 82 ? 5.008 -2.298 7.263 1.00 95.00 82 TRP A CA 1
ATOM 662 C C . TRP A 1 82 ? 6.418 -2.395 6.658 1.00 95.00 82 TRP A C 1
ATOM 664 O O . TRP A 1 82 ? 6.673 -1.874 5.570 1.00 95.00 82 TRP A O 1
ATOM 674 N N . PHE A 1 83 ? 7.336 -3.101 7.318 1.00 97.19 83 PHE A N 1
ATOM 675 C CA . PHE A 1 83 ? 8.695 -3.312 6.826 1.00 97.19 83 PHE A CA 1
ATOM 676 C C . PHE A 1 83 ? 8.723 -4.116 5.519 1.00 97.19 83 PHE A C 1
ATOM 678 O O . PHE A 1 83 ? 9.489 -3.787 4.606 1.00 97.19 83 PHE A O 1
ATOM 685 N N . LEU A 1 84 ? 7.852 -5.120 5.378 1.00 95.81 84 LEU A N 1
ATOM 686 C CA . LEU A 1 84 ? 7.676 -5.861 4.125 1.00 95.81 84 LEU A CA 1
ATOM 687 C C . LEU A 1 84 ? 7.222 -4.947 2.979 1.00 95.81 84 LEU A C 1
ATOM 689 O O . LEU A 1 84 ? 7.753 -5.045 1.868 1.00 95.81 84 LEU A O 1
ATOM 693 N N . LEU A 1 85 ? 6.304 -4.011 3.241 1.00 92.25 85 LEU A N 1
ATOM 694 C CA . LEU A 1 85 ? 5.844 -3.036 2.246 1.00 92.25 85 LEU A CA 1
ATOM 695 C C . LEU A 1 85 ? 6.986 -2.113 1.787 1.00 92.25 85 LEU A C 1
ATOM 697 O O . LEU A 1 85 ? 7.162 -1.878 0.585 1.00 92.25 85 LEU A O 1
ATOM 701 N N . LEU A 1 86 ? 7.799 -1.627 2.731 1.00 92.25 86 LEU A N 1
ATOM 702 C CA . LEU A 1 86 ? 8.975 -0.803 2.435 1.00 92.25 86 LEU A CA 1
ATOM 703 C C . LEU A 1 86 ? 10.011 -1.571 1.609 1.00 92.25 86 LEU A C 1
ATOM 705 O O . LEU A 1 86 ? 10.472 -1.072 0.580 1.00 92.25 86 LEU A O 1
ATOM 709 N N . THR A 1 87 ? 10.351 -2.790 2.029 1.00 94.69 87 THR A N 1
ATOM 710 C CA . THR A 1 87 ? 11.347 -3.636 1.357 1.00 94.69 87 THR A CA 1
ATOM 711 C C . THR A 1 87 ? 10.911 -3.982 -0.064 1.00 94.69 87 THR A C 1
ATOM 713 O O . THR A 1 87 ? 11.696 -3.837 -1.000 1.00 94.69 87 THR A O 1
ATOM 716 N N . THR A 1 88 ? 9.638 -4.326 -0.261 1.00 92.88 88 THR A N 1
ATOM 717 C CA . THR A 1 88 ? 9.064 -4.595 -1.591 1.00 92.88 88 THR A CA 1
ATOM 718 C C . THR A 1 88 ? 9.137 -3.353 -2.483 1.00 92.88 88 THR A C 1
ATOM 720 O O . THR A 1 88 ? 9.546 -3.428 -3.642 1.00 92.88 88 THR A O 1
ATOM 723 N N . SER A 1 89 ? 8.853 -2.170 -1.932 1.00 90.25 89 SER A N 1
ATOM 724 C CA . SER A 1 89 ? 8.972 -0.895 -2.655 1.00 90.25 89 SER A CA 1
ATOM 725 C C . SER A 1 89 ? 10.419 -0.545 -3.028 1.00 90.25 89 SER A C 1
ATOM 727 O O . SER A 1 89 ? 10.666 0.096 -4.052 1.00 90.25 89 SER A O 1
ATOM 729 N N . ARG A 1 90 ? 11.404 -0.923 -2.201 1.00 92.88 90 ARG A N 1
ATOM 730 C CA . ARG A 1 90 ? 12.838 -0.790 -2.524 1.00 92.88 90 ARG A CA 1
ATOM 731 C C . ARG A 1 90 ? 13.283 -1.787 -3.581 1.00 92.88 90 ARG A C 1
ATOM 733 O O . ARG A 1 90 ? 14.026 -1.393 -4.473 1.00 92.88 90 ARG A O 1
ATOM 740 N N . TRP A 1 91 ? 12.792 -3.020 -3.520 1.00 94.44 91 TRP A N 1
ATOM 741 C CA . TRP A 1 91 ? 13.039 -4.034 -4.538 1.00 94.44 91 TRP A CA 1
ATOM 742 C C . TRP A 1 91 ? 12.653 -3.504 -5.923 1.00 94.44 91 TRP A C 1
ATOM 744 O O . TRP A 1 91 ? 13.521 -3.422 -6.787 1.00 94.44 91 TRP A O 1
ATOM 754 N N . LEU A 1 92 ? 11.425 -2.999 -6.110 1.00 92.88 92 LEU A N 1
ATOM 755 C CA . LEU A 1 92 ? 11.012 -2.418 -7.396 1.00 92.88 92 LEU A CA 1
ATOM 756 C C . LEU A 1 92 ? 11.934 -1.273 -7.837 1.00 92.88 92 LEU A C 1
ATOM 758 O O . LEU A 1 92 ? 12.314 -1.214 -9.003 1.00 92.88 92 LEU A O 1
ATOM 762 N N . ALA A 1 93 ? 12.300 -0.373 -6.919 1.00 91.94 93 ALA A N 1
ATOM 763 C CA . ALA A 1 93 ? 13.172 0.754 -7.240 1.00 91.94 93 ALA A CA 1
ATOM 764 C C . ALA A 1 93 ? 14.510 0.295 -7.844 1.00 91.94 93 ALA A C 1
ATOM 766 O O . ALA A 1 93 ? 14.887 0.807 -8.893 1.00 91.94 93 ALA A O 1
ATOM 767 N N . VAL A 1 94 ? 15.156 -0.715 -7.251 1.00 93.44 94 VAL A N 1
ATOM 768 C CA . VAL A 1 94 ? 16.427 -1.267 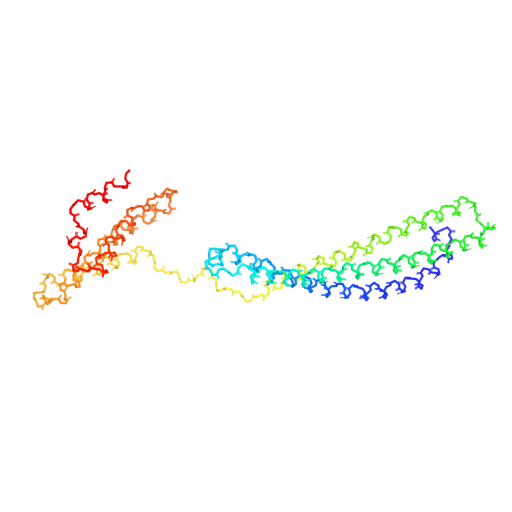-7.754 1.00 93.44 94 VAL A CA 1
ATOM 769 C C . VAL A 1 94 ? 16.271 -1.837 -9.165 1.00 93.44 94 VAL A C 1
ATOM 771 O O . VAL A 1 94 ? 17.102 -1.577 -10.031 1.00 93.44 94 VAL A O 1
ATOM 774 N N . TYR A 1 95 ? 15.197 -2.579 -9.447 1.00 93.50 95 TYR A N 1
ATOM 775 C CA . TYR A 1 95 ? 14.988 -3.116 -10.797 1.00 93.50 95 TYR A CA 1
ATOM 776 C C . TYR A 1 95 ? 14.667 -2.024 -11.825 1.00 93.50 95 TYR A C 1
ATOM 778 O O . TYR A 1 95 ? 15.119 -2.109 -12.968 1.00 93.50 95 TYR A O 1
ATOM 786 N N . LEU A 1 96 ? 13.944 -0.970 -11.436 1.00 92.06 96 LEU A N 1
ATOM 787 C CA . LEU A 1 96 ? 13.734 0.193 -12.300 1.00 92.06 96 LEU A CA 1
ATOM 788 C C . LEU A 1 96 ? 15.041 0.946 -12.566 1.00 92.06 96 LEU A C 1
ATOM 790 O O . LEU A 1 96 ? 15.250 1.379 -13.698 1.00 92.06 96 LEU A O 1
ATOM 794 N N . ASP A 1 97 ? 15.921 1.081 -11.568 1.00 92.94 97 ASP A N 1
ATOM 795 C CA . ASP A 1 97 ? 17.268 1.643 -11.736 1.00 92.94 97 ASP A CA 1
ATOM 796 C C . ASP A 1 97 ? 18.068 0.835 -12.766 1.00 92.94 97 ASP A C 1
ATOM 798 O O . ASP A 1 97 ? 18.643 1.416 -13.684 1.00 92.94 97 ASP A O 1
ATOM 802 N N . VAL A 1 98 ? 18.040 -0.501 -12.684 1.00 94.25 98 VAL A N 1
ATOM 803 C CA . VAL A 1 98 ? 18.720 -1.386 -13.647 1.00 94.25 98 VAL A CA 1
ATOM 804 C C . VAL A 1 98 ? 18.164 -1.214 -15.065 1.00 94.25 98 VAL A C 1
ATOM 806 O O . VAL A 1 98 ? 18.940 -1.054 -16.007 1.00 94.25 98 VAL A O 1
ATOM 809 N N . ILE A 1 99 ? 16.838 -1.190 -15.239 1.00 93.12 99 ILE A N 1
ATOM 810 C CA . ILE A 1 99 ? 16.204 -0.975 -16.555 1.00 93.12 99 ILE A CA 1
ATOM 811 C C . ILE A 1 99 ? 16.598 0.391 -17.131 1.00 93.12 99 ILE A C 1
ATOM 813 O O . ILE A 1 99 ? 16.934 0.495 -18.313 1.00 93.12 99 ILE A O 1
ATOM 817 N N . CYS A 1 100 ? 16.591 1.437 -16.303 1.00 93.25 100 CYS A N 1
ATOM 818 C CA . CYS A 1 100 ? 16.967 2.776 -16.739 1.00 93.25 100 CYS A CA 1
ATOM 819 C C . CYS A 1 100 ? 18.461 2.882 -17.065 1.00 93.25 100 CYS A C 1
ATOM 821 O O . CYS A 1 100 ? 18.821 3.523 -18.050 1.00 93.25 100 CYS A O 1
ATOM 823 N N . ALA A 1 101 ? 19.328 2.224 -16.293 1.00 93.81 101 ALA A N 1
ATOM 824 C CA . ALA A 1 101 ? 20.756 2.160 -16.577 1.00 93.81 101 ALA A CA 1
ATOM 825 C C . ALA A 1 101 ? 21.010 1.503 -17.941 1.00 93.81 101 ALA A C 1
ATOM 827 O O . ALA A 1 101 ? 21.703 2.086 -18.771 1.00 93.81 101 ALA A O 1
ATOM 828 N N . ILE A 1 102 ? 20.367 0.360 -18.222 1.00 94.19 102 ILE A N 1
ATOM 829 C CA . ILE A 1 102 ? 20.443 -0.305 -19.532 1.00 94.19 102 ILE A CA 1
ATOM 830 C C . ILE A 1 102 ? 19.965 0.638 -20.645 1.00 94.19 102 ILE A C 1
ATOM 832 O O . ILE A 1 102 ? 20.641 0.770 -21.665 1.00 94.19 102 ILE A O 1
ATOM 836 N N . PHE A 1 103 ? 18.840 1.332 -20.451 1.00 93.00 103 PHE A N 1
ATOM 837 C CA . PHE A 1 103 ? 18.325 2.300 -21.423 1.00 93.00 103 PHE A CA 1
ATOM 838 C C . PHE A 1 103 ? 19.333 3.422 -21.721 1.00 93.00 103 PHE A C 1
ATOM 840 O O . PHE A 1 103 ? 19.634 3.675 -22.888 1.00 93.00 103 PHE A O 1
ATOM 847 N N . VAL A 1 104 ? 19.890 4.065 -20.690 1.00 93.06 104 VAL A N 1
ATOM 848 C CA . VAL A 1 104 ? 20.881 5.143 -20.846 1.00 93.06 104 VAL A CA 1
ATOM 849 C C . VAL A 1 104 ? 22.137 4.629 -21.549 1.00 93.06 104 VAL A C 1
ATOM 851 O O . VAL A 1 104 ? 22.633 5.288 -22.462 1.00 93.06 104 VAL A O 1
ATOM 854 N N . THR A 1 105 ? 22.621 3.439 -21.186 1.00 93.12 105 THR A N 1
ATOM 855 C CA . THR A 1 105 ? 23.765 2.798 -21.842 1.00 93.12 105 THR A CA 1
ATOM 856 C C . THR A 1 105 ? 23.496 2.564 -23.328 1.00 93.12 105 THR A C 1
ATOM 858 O O . THR A 1 105 ? 24.319 2.937 -24.162 1.00 93.12 105 THR A O 1
ATOM 861 N N . VAL A 1 106 ? 22.330 2.024 -23.692 1.00 92.25 106 VAL A N 1
ATOM 862 C CA . VAL A 1 106 ? 21.964 1.803 -25.099 1.00 92.25 106 VAL A CA 1
ATOM 863 C C . VAL A 1 106 ? 21.862 3.123 -25.866 1.00 92.25 106 VAL A C 1
ATOM 865 O O . VAL A 1 106 ? 22.405 3.229 -26.964 1.00 92.25 106 VAL A O 1
ATOM 868 N N . VAL A 1 107 ? 21.222 4.148 -25.296 1.00 91.25 107 VAL A N 1
ATOM 869 C CA . VAL A 1 107 ? 21.122 5.477 -25.922 1.00 91.25 107 VAL A CA 1
ATOM 870 C C . VAL A 1 107 ? 22.508 6.090 -26.143 1.00 91.25 107 VAL A C 1
ATOM 872 O O . VAL A 1 107 ? 22.755 6.660 -27.209 1.00 91.25 107 VAL A O 1
ATOM 875 N N . ALA A 1 108 ? 23.427 5.936 -25.187 1.00 91.44 108 ALA A N 1
ATOM 876 C CA . ALA A 1 108 ? 24.803 6.405 -25.318 1.00 91.44 108 ALA A CA 1
ATOM 877 C C . ALA A 1 108 ? 25.545 5.692 -26.462 1.00 91.44 108 ALA A C 1
ATOM 879 O O . ALA A 1 108 ? 26.103 6.359 -27.332 1.00 91.44 108 ALA A O 1
ATOM 880 N N . PHE A 1 109 ? 25.494 4.357 -26.523 1.00 92.06 109 PHE A N 1
ATOM 881 C CA . PHE A 1 109 ? 26.151 3.587 -27.587 1.00 92.06 109 PHE A CA 1
ATOM 882 C C . PHE A 1 109 ? 25.559 3.860 -28.974 1.00 92.06 109 PHE A C 1
ATOM 884 O O . PHE A 1 109 ? 26.312 4.038 -29.929 1.00 92.06 109 PHE A O 1
ATOM 891 N N . VAL A 1 110 ? 24.232 3.957 -29.101 1.00 90.00 110 VAL A N 1
ATOM 892 C CA . VAL A 1 110 ? 23.579 4.309 -30.376 1.00 90.00 110 VAL A CA 1
ATOM 893 C C . VAL A 1 110 ? 24.004 5.702 -30.839 1.00 90.00 110 VAL A C 1
ATOM 895 O O . VAL A 1 110 ? 24.262 5.899 -32.024 1.00 90.00 110 VAL A O 1
ATOM 898 N N . SER A 1 111 ? 24.127 6.657 -29.914 1.00 88.38 111 SER A N 1
ATOM 899 C CA . SER A 1 111 ? 24.580 8.014 -30.243 1.00 88.38 111 SER A CA 1
ATOM 900 C C . SER A 1 111 ? 26.040 8.051 -30.707 1.00 88.38 111 SER A C 1
ATOM 902 O O . SER A 1 111 ? 26.373 8.860 -31.566 1.00 88.38 111 SER A O 1
ATOM 904 N N . LEU A 1 112 ? 26.898 7.166 -30.182 1.00 88.75 112 LEU A N 1
ATOM 905 C CA . LEU A 1 112 ? 28.286 7.015 -30.635 1.00 88.75 112 LEU A CA 1
ATOM 906 C C . LEU A 1 112 ? 28.381 6.380 -32.026 1.00 88.75 112 LEU A C 1
ATOM 908 O O . LEU A 1 112 ? 29.159 6.843 -32.851 1.00 88.75 112 LEU A O 1
ATOM 912 N N . ILE A 1 113 ? 27.584 5.346 -32.307 1.00 89.44 113 ILE A N 1
ATOM 913 C CA . ILE A 1 113 ? 27.582 4.674 -33.619 1.00 89.44 113 ILE A CA 1
ATOM 914 C C . ILE A 1 113 ? 27.092 5.621 -34.723 1.00 89.44 113 ILE A C 1
ATOM 916 O O . ILE A 1 113 ? 27.585 5.574 -35.844 1.00 89.44 113 ILE A O 1
ATOM 920 N N . LEU A 1 114 ? 26.134 6.496 -34.410 1.00 86.88 114 LEU A N 1
ATOM 921 C CA . LEU A 1 114 ? 25.596 7.489 -35.343 1.00 86.88 114 LEU A CA 1
ATOM 922 C C . LEU A 1 114 ? 26.332 8.840 -35.300 1.00 86.88 114 LEU A C 1
ATOM 924 O O . LEU A 1 114 ? 25.815 9.821 -35.837 1.00 86.88 114 LEU A O 1
ATOM 928 N N . ALA A 1 115 ? 27.518 8.909 -34.685 1.00 85.25 115 ALA A N 1
ATOM 929 C CA . ALA A 1 115 ? 28.256 10.161 -34.518 1.00 85.25 115 ALA A CA 1
ATOM 930 C C . ALA A 1 115 ? 28.568 10.858 -35.854 1.00 85.25 115 ALA A C 1
ATOM 932 O O . ALA A 1 115 ? 28.523 12.082 -35.917 1.00 85.25 115 ALA A O 1
ATOM 933 N N . ASP A 1 116 ? 28.789 10.097 -36.930 1.00 85.94 116 ASP A N 1
ATOM 934 C CA . ASP A 1 116 ? 29.085 10.649 -38.260 1.00 85.94 116 ASP A CA 1
ATOM 935 C C . ASP A 1 116 ? 27.871 11.325 -38.924 1.00 85.94 116 ASP A C 1
ATOM 937 O O . ASP A 1 116 ? 28.025 12.182 -39.793 1.00 85.94 116 ASP A O 1
ATOM 941 N N . ALA A 1 117 ? 26.651 10.952 -38.523 1.00 85.44 117 ALA A N 1
ATOM 942 C CA . ALA A 1 117 ? 25.403 11.468 -39.087 1.00 85.44 117 ALA A CA 1
ATOM 943 C C . ALA A 1 117 ? 24.740 12.554 -38.219 1.00 85.44 117 ALA A C 1
ATOM 945 O O . ALA A 1 117 ? 23.778 13.189 -38.657 1.00 85.44 117 ALA A O 1
ATOM 946 N N . LEU A 1 118 ? 25.210 12.753 -36.984 1.00 85.94 118 LEU A N 1
ATOM 947 C CA . LEU A 1 118 ? 24.576 13.616 -35.988 1.00 85.94 118 LEU A CA 1
ATOM 948 C C . LEU A 1 118 ? 25.435 14.836 -35.666 1.00 85.94 118 LEU A C 1
ATOM 950 O O . LEU A 1 118 ? 26.651 14.759 -35.521 1.00 85.94 118 LEU A O 1
ATOM 954 N N . THR A 1 119 ? 24.784 15.981 -35.459 1.00 90.62 119 THR A N 1
ATOM 955 C CA . THR A 1 119 ? 25.488 17.159 -34.935 1.00 90.62 119 THR A CA 1
ATOM 956 C C . THR A 1 119 ? 25.791 16.974 -33.438 1.00 90.62 119 THR A C 1
ATOM 958 O O . THR A 1 119 ? 24.950 16.436 -32.707 1.00 90.62 119 THR A O 1
ATOM 961 N N . PRO A 1 120 ? 26.933 17.468 -32.916 1.00 88.38 120 PRO A N 1
ATOM 962 C CA . PRO A 1 120 ? 27.280 17.326 -31.496 1.00 88.38 120 PRO A CA 1
ATOM 963 C C . PRO A 1 120 ? 26.199 17.851 -30.536 1.00 88.38 120 PRO A C 1
ATOM 965 O O . PRO A 1 120 ? 25.956 17.271 -29.478 1.00 88.38 120 PRO A O 1
ATOM 968 N N . GLY A 1 121 ? 25.491 18.917 -30.931 1.00 89.75 121 GLY A N 1
ATOM 969 C CA . GLY A 1 121 ? 24.373 19.472 -30.164 1.00 89.75 121 GLY A CA 1
ATOM 970 C C . GLY A 1 121 ? 23.172 18.525 -30.054 1.00 89.75 121 GLY A C 1
ATOM 971 O O . GLY A 1 121 ? 22.545 18.450 -28.999 1.00 89.75 121 GLY A O 1
ATOM 972 N N . GLN A 1 122 ? 22.871 17.754 -31.103 1.00 88.88 122 GLN A N 1
ATOM 973 C CA . GLN A 1 122 ? 21.800 16.750 -31.077 1.00 88.88 122 GLN A CA 1
ATOM 974 C C . GLN A 1 122 ? 22.141 15.578 -30.154 1.00 88.88 122 GLN A C 1
ATOM 976 O O . GLN A 1 122 ? 21.268 15.118 -29.417 1.00 88.88 122 GLN A O 1
ATOM 981 N N . VAL A 1 123 ? 23.399 15.126 -30.152 1.00 90.19 123 VAL A N 1
ATOM 982 C CA . VAL A 1 123 ? 23.870 14.061 -29.251 1.00 90.19 123 VAL A CA 1
ATOM 983 C C . VAL A 1 123 ? 23.758 14.501 -27.791 1.00 90.19 123 VAL A C 1
ATOM 985 O O . VAL A 1 123 ? 23.172 13.784 -26.979 1.00 90.19 123 VAL A O 1
ATOM 988 N N . GLY A 1 124 ? 24.233 15.709 -27.466 1.00 90.56 124 GLY A N 1
ATOM 989 C CA . GLY A 1 124 ? 24.096 16.285 -26.125 1.00 90.56 124 GLY A CA 1
ATOM 990 C C . GLY A 1 124 ? 22.635 16.390 -25.683 1.00 90.56 124 GLY A C 1
ATOM 991 O O . GLY A 1 124 ? 22.288 15.948 -24.589 1.00 90.56 124 GLY A O 1
ATOM 992 N N . LEU A 1 125 ? 21.755 16.879 -26.564 1.00 91.12 125 LEU A N 1
ATOM 993 C CA . LEU A 1 125 ? 20.318 16.965 -26.297 1.00 91.12 125 LEU A CA 1
ATOM 994 C C . LEU A 1 125 ? 19.702 15.590 -25.996 1.00 91.12 125 LEU A C 1
ATOM 996 O O . LEU A 1 125 ? 18.945 15.455 -25.035 1.00 91.12 125 LEU A O 1
ATOM 1000 N N . VAL A 1 126 ? 20.007 14.564 -26.798 1.00 90.75 126 VAL A N 1
ATOM 1001 C CA . VAL A 1 126 ? 19.485 13.204 -26.591 1.00 90.75 126 VAL A CA 1
ATOM 1002 C C . VAL A 1 126 ? 19.975 12.626 -25.263 1.00 90.75 126 VAL A C 1
ATOM 1004 O O . VAL A 1 126 ? 19.168 12.070 -24.521 1.00 90.75 126 VAL A O 1
ATOM 1007 N N . LEU A 1 127 ? 21.251 12.797 -24.916 1.00 90.69 127 LEU A N 1
ATOM 1008 C CA . LEU A 1 127 ? 21.805 12.260 -23.673 1.00 90.69 127 LEU A CA 1
ATOM 1009 C C . LEU A 1 127 ? 21.234 12.967 -22.431 1.00 90.69 127 LEU A C 1
ATOM 1011 O O . LEU A 1 127 ? 20.820 12.303 -21.479 1.00 90.69 127 LEU A O 1
ATOM 1015 N N . SER A 1 128 ? 21.127 14.300 -22.452 1.00 93.31 128 SER A N 1
ATOM 1016 C CA . SER A 1 128 ? 20.517 15.069 -21.358 1.00 93.31 128 SER A CA 1
ATOM 1017 C C . SER A 1 128 ? 19.052 14.693 -21.153 1.00 93.31 128 SER A C 1
ATOM 1019 O O . SER A 1 128 ? 18.629 14.437 -20.026 1.00 93.31 128 SER A O 1
ATOM 1021 N N . LEU A 1 129 ? 18.287 14.573 -22.242 1.00 91.62 129 LEU A N 1
ATOM 1022 C CA . LEU A 1 129 ? 16.900 14.125 -22.174 1.00 91.62 129 LEU A CA 1
ATOM 1023 C C . LEU A 1 129 ? 16.783 12.697 -21.602 1.00 91.62 129 LEU A C 1
ATOM 1025 O O . LEU A 1 129 ? 15.768 12.400 -20.976 1.00 91.62 129 LEU A O 1
ATOM 1029 N N . ALA A 1 130 ? 17.776 11.810 -21.787 1.00 91.44 130 ALA A N 1
ATOM 1030 C CA . ALA A 1 130 ? 17.710 10.409 -21.314 1.00 91.44 130 ALA A CA 1
ATOM 1031 C C . ALA A 1 130 ? 17.815 10.354 -19.799 1.00 91.44 130 ALA A C 1
ATOM 1033 O O . ALA A 1 130 ? 17.067 9.630 -19.137 1.00 91.44 130 ALA A O 1
ATOM 1034 N N . LEU A 1 131 ? 18.720 11.163 -19.260 1.00 91.12 131 LEU A N 1
ATOM 1035 C CA . LEU A 1 131 ? 18.916 11.301 -17.827 1.00 91.12 131 LEU A CA 1
ATOM 1036 C C . LEU A 1 131 ? 17.680 11.921 -17.164 1.00 91.12 131 LEU A C 1
ATOM 1038 O O . LEU A 1 131 ? 17.199 11.396 -16.161 1.00 91.12 131 LEU A O 1
ATOM 1042 N N . THR A 1 132 ? 17.098 12.974 -17.750 1.00 93.38 132 THR A N 1
ATOM 1043 C CA . THR A 1 132 ? 15.854 13.567 -17.227 1.00 93.38 132 THR A CA 1
ATOM 1044 C C . THR A 1 132 ? 14.684 12.584 -17.291 1.00 93.38 132 THR A C 1
ATOM 1046 O O . THR A 1 132 ? 13.930 12.459 -16.324 1.00 93.38 132 THR A O 1
ATOM 1049 N N . LEU A 1 133 ? 14.541 11.856 -18.403 1.00 90.50 133 LEU A N 1
ATOM 1050 C CA . LEU A 1 133 ? 13.470 10.876 -18.580 1.00 90.50 133 LEU A CA 1
ATOM 1051 C C . LEU A 1 133 ? 13.561 9.744 -17.551 1.00 90.50 133 LEU A C 1
ATOM 1053 O O . LEU A 1 133 ? 12.536 9.353 -17.003 1.00 90.50 133 LEU A O 1
ATOM 1057 N N . THR A 1 134 ? 14.771 9.269 -17.250 1.00 90.31 134 THR A N 1
ATOM 1058 C CA . THR A 1 134 ? 15.023 8.227 -16.242 1.00 90.31 134 THR A CA 1
ATOM 1059 C C . THR A 1 134 ? 14.449 8.610 -14.875 1.00 90.31 134 THR A C 1
ATOM 1061 O O . THR A 1 134 ? 13.665 7.854 -14.301 1.00 90.31 134 THR A O 1
ATOM 1064 N N . GLY A 1 135 ? 14.759 9.814 -14.381 1.00 87.88 135 GLY A N 1
ATOM 1065 C CA . GLY A 1 135 ? 14.252 10.276 -13.084 1.00 87.88 135 GLY A CA 1
ATOM 1066 C C . GLY A 1 135 ? 12.728 10.439 -13.063 1.00 87.88 135 GLY A C 1
ATOM 1067 O O . GLY A 1 135 ? 12.059 10.003 -12.123 1.00 87.88 135 GLY A O 1
ATOM 1068 N N . MET A 1 136 ? 12.158 11.011 -14.128 1.00 91.19 136 MET A N 1
ATOM 1069 C CA . MET A 1 136 ? 10.708 11.211 -14.239 1.00 91.19 136 MET A CA 1
ATOM 1070 C C . MET A 1 136 ? 9.947 9.890 -14.348 1.00 91.19 136 MET A C 1
ATOM 1072 O O . MET A 1 136 ? 8.880 9.738 -13.752 1.00 91.19 136 MET A O 1
ATOM 1076 N N . PHE A 1 137 ? 10.501 8.916 -15.067 1.00 89.81 137 PHE A N 1
ATOM 1077 C CA . PHE A 1 137 ? 9.916 7.591 -15.216 1.00 89.81 137 PHE A CA 1
ATOM 1078 C C . PHE A 1 137 ? 9.826 6.865 -13.871 1.00 89.81 137 PHE A C 1
ATOM 1080 O O . PHE A 1 137 ? 8.753 6.401 -13.491 1.00 89.81 137 PHE A O 1
ATOM 1087 N N . GLN A 1 138 ? 10.914 6.840 -13.101 1.00 88.56 138 GLN A N 1
ATOM 1088 C CA . GLN A 1 138 ? 10.930 6.215 -11.777 1.00 88.56 138 GLN A CA 1
ATOM 1089 C C . GLN A 1 138 ? 9.941 6.866 -10.812 1.00 88.56 138 GLN A C 1
ATOM 1091 O O . GLN A 1 138 ? 9.227 6.172 -10.085 1.00 88.56 138 GLN A O 1
ATOM 1096 N N . TRP A 1 139 ? 9.875 8.199 -10.813 1.00 88.50 139 TRP A N 1
ATOM 1097 C CA . TRP A 1 139 ? 8.914 8.922 -9.990 1.00 88.50 139 TRP A CA 1
ATOM 1098 C C . TRP A 1 139 ? 7.472 8.608 -10.407 1.00 88.50 139 TRP A C 1
ATOM 1100 O O . TRP A 1 139 ? 6.650 8.301 -9.547 1.00 88.50 139 TRP A O 1
ATOM 1110 N N . CYS A 1 140 ? 7.181 8.578 -11.711 1.00 91.62 140 CYS A N 1
ATOM 1111 C CA . CYS A 1 140 ? 5.867 8.222 -12.252 1.00 91.62 140 CYS A CA 1
ATOM 1112 C C . CYS A 1 140 ? 5.412 6.824 -11.804 1.00 91.62 140 CYS A C 1
ATOM 1114 O O . CYS A 1 140 ? 4.290 6.653 -11.328 1.00 91.62 140 CYS A O 1
ATOM 1116 N N . VAL A 1 141 ? 6.297 5.829 -11.879 1.00 91.00 141 VAL A N 1
ATOM 1117 C CA . VAL A 1 141 ? 5.986 4.459 -11.449 1.00 91.00 141 VAL A CA 1
ATOM 1118 C C . VAL A 1 141 ? 5.690 4.387 -9.948 1.00 91.00 141 VAL A C 1
ATOM 1120 O O . VAL A 1 141 ? 4.746 3.707 -9.530 1.00 91.00 141 VAL A O 1
ATOM 1123 N N . ARG A 1 142 ? 6.443 5.134 -9.129 1.00 85.81 142 ARG A N 1
ATOM 1124 C CA . ARG A 1 142 ? 6.165 5.250 -7.691 1.00 85.81 142 ARG A CA 1
ATOM 1125 C C . ARG A 1 142 ? 4.806 5.897 -7.437 1.00 85.81 142 ARG A C 1
ATOM 1127 O O . ARG A 1 142 ? 4.026 5.342 -6.678 1.00 85.81 142 ARG A O 1
ATOM 1134 N N . GLN A 1 143 ? 4.478 6.998 -8.115 1.00 91.19 143 GLN A N 1
ATOM 1135 C CA . GLN A 1 143 ? 3.167 7.646 -7.968 1.00 91.19 143 GLN A CA 1
ATOM 1136 C C . GLN A 1 143 ? 2.012 6.724 -8.362 1.00 91.19 143 GLN A C 1
ATOM 1138 O O . GLN A 1 143 ? 1.013 6.647 -7.653 1.00 91.19 143 GLN A O 1
ATOM 1143 N N . ARG A 1 144 ? 2.158 5.974 -9.459 1.00 89.75 144 ARG A N 1
ATOM 1144 C CA . ARG A 1 144 ? 1.159 4.982 -9.873 1.00 89.75 144 ARG A CA 1
ATOM 1145 C C . ARG A 1 144 ? 0.914 3.941 -8.780 1.00 89.75 144 ARG A C 1
ATOM 1147 O O . ARG A 1 144 ? -0.236 3.634 -8.482 1.00 89.75 144 ARG A O 1
ATOM 1154 N N . THR A 1 145 ? 1.991 3.431 -8.187 1.00 86.06 145 THR A N 1
ATOM 1155 C CA . THR A 1 145 ? 1.927 2.472 -7.076 1.00 86.06 145 THR A CA 1
ATOM 1156 C C . THR A 1 145 ? 1.220 3.066 -5.858 1.00 86.06 145 THR A C 1
ATOM 1158 O O . THR A 1 145 ? 0.360 2.414 -5.272 1.00 86.06 145 THR A O 1
ATOM 1161 N N . GLU A 1 146 ? 1.551 4.303 -5.480 1.00 85.94 146 GLU A N 1
ATOM 1162 C CA . GLU A 1 146 ? 0.915 4.982 -4.344 1.00 85.94 146 GLU A CA 1
ATOM 1163 C C . GLU A 1 146 ? -0.594 5.132 -4.553 1.00 85.94 146 GLU A C 1
ATOM 1165 O O . GLU A 1 146 ? -1.374 4.825 -3.654 1.00 85.94 146 GLU A O 1
ATOM 1170 N N . VAL A 1 147 ? -1.027 5.523 -5.755 1.00 90.75 147 VAL A N 1
ATOM 1171 C CA . VAL A 1 147 ? -2.456 5.618 -6.089 1.00 90.75 147 VAL A CA 1
ATOM 1172 C C . VAL A 1 147 ? -3.150 4.260 -5.953 1.00 90.75 147 VAL A C 1
ATOM 1174 O O . VAL A 1 147 ? -4.223 4.184 -5.357 1.00 90.75 147 VAL A O 1
ATOM 1177 N N . GLU A 1 148 ? -2.542 3.183 -6.453 1.00 87.00 148 GLU A N 1
ATOM 1178 C CA . GLU A 1 148 ? -3.097 1.827 -6.338 1.00 87.00 148 GLU A CA 1
ATOM 1179 C C . GLU A 1 148 ? -3.209 1.379 -4.870 1.00 87.00 148 GLU A C 1
ATOM 1181 O O . GLU A 1 148 ? -4.252 0.875 -4.449 1.00 87.00 148 GLU A O 1
ATOM 1186 N N . ASN A 1 149 ? -2.186 1.657 -4.058 1.00 84.06 149 ASN A N 1
ATOM 1187 C CA . ASN A 1 149 ? -2.196 1.379 -2.621 1.00 84.06 149 ASN A CA 1
ATOM 1188 C C . ASN A 1 149 ? -3.264 2.199 -1.872 1.00 84.06 149 ASN A C 1
ATOM 1190 O O . ASN A 1 149 ? -3.902 1.689 -0.948 1.00 84.06 149 ASN A O 1
ATOM 1194 N N . LEU A 1 150 ? -3.487 3.460 -2.255 1.00 87.38 150 LEU A N 1
ATOM 1195 C CA . LEU A 1 150 ? -4.518 4.317 -1.659 1.00 87.38 150 LEU A CA 1
ATOM 1196 C C . LEU A 1 150 ? -5.937 3.850 -2.015 1.00 87.38 150 LEU A C 1
ATOM 1198 O O . LEU A 1 150 ? -6.834 3.936 -1.171 1.00 87.38 150 LEU A O 1
ATOM 1202 N N . MET A 1 151 ? -6.139 3.281 -3.208 1.00 89.00 151 MET A N 1
ATOM 1203 C CA . MET A 1 151 ? -7.439 2.749 -3.638 1.00 89.00 151 MET A CA 1
ATOM 1204 C C . MET A 1 151 ? -7.935 1.572 -2.789 1.00 89.00 151 MET A C 1
ATOM 1206 O O . MET A 1 151 ? -9.146 1.384 -2.687 1.00 89.00 151 MET A O 1
ATOM 1210 N N . VAL A 1 152 ? -7.058 0.853 -2.078 1.00 83.88 152 VAL A N 1
ATOM 1211 C CA . VAL A 1 152 ? -7.466 -0.181 -1.100 1.00 83.88 152 VAL A CA 1
ATOM 1212 C C . VAL A 1 152 ? -8.380 0.401 -0.009 1.00 83.88 152 VAL A C 1
ATOM 1214 O O . VAL A 1 152 ? -9.296 -0.263 0.477 1.00 83.88 152 VAL A O 1
ATOM 1217 N N . SER A 1 153 ? -8.193 1.673 0.361 1.00 84.38 153 SER A N 1
ATOM 1218 C CA . SER A 1 153 ? -9.089 2.336 1.319 1.00 84.38 153 SER A CA 1
ATOM 1219 C C . SER A 1 153 ? -10.480 2.586 0.735 1.00 84.38 153 SER A C 1
ATOM 1221 O O . SER A 1 153 ? -11.467 2.466 1.459 1.00 84.38 153 SER A O 1
ATOM 1223 N N . VAL A 1 154 ? -10.559 2.907 -0.561 1.00 88.56 154 VAL A N 1
ATOM 1224 C CA . VAL A 1 154 ? -11.824 3.099 -1.287 1.00 88.56 154 VAL A CA 1
ATOM 1225 C C . VAL A 1 154 ? -12.547 1.766 -1.451 1.00 88.56 154 VAL A C 1
ATOM 1227 O O . VAL A 1 154 ? -13.739 1.702 -1.171 1.00 88.56 154 VAL A O 1
ATOM 1230 N N . GLU A 1 155 ? -11.829 0.696 -1.805 1.00 86.12 155 GLU A N 1
ATOM 1231 C CA . GLU A 1 155 ? -12.362 -0.674 -1.879 1.00 86.12 155 GLU A CA 1
ATOM 1232 C C . GLU A 1 155 ? -13.083 -1.057 -0.577 1.00 86.12 155 GLU A C 1
ATOM 1234 O O . GLU A 1 155 ? -14.215 -1.537 -0.601 1.00 86.12 155 GLU A O 1
ATOM 1239 N N . ARG A 1 156 ? -12.481 -0.741 0.577 1.00 84.56 156 ARG A N 1
ATOM 1240 C CA . ARG A 1 156 ? -13.100 -0.982 1.887 1.00 84.56 156 ARG A CA 1
ATOM 1241 C C . ARG A 1 156 ? -14.373 -0.160 2.118 1.00 84.56 156 ARG A C 1
ATOM 1243 O O . ARG A 1 156 ? -15.320 -0.680 2.694 1.00 84.56 156 ARG A O 1
ATOM 1250 N N . VAL A 1 157 ? -14.399 1.112 1.711 1.00 88.88 157 VAL A N 1
ATOM 1251 C CA . VAL A 1 157 ? -15.594 1.968 1.854 1.00 88.88 157 VAL A CA 1
ATOM 1252 C C . VAL A 1 157 ? -16.725 1.476 0.960 1.00 88.88 157 VAL A C 1
ATOM 1254 O O . VAL A 1 157 ? -17.862 1.405 1.416 1.00 88.88 157 VAL A O 1
ATOM 1257 N N . MET A 1 158 ? -16.411 1.087 -0.275 1.00 90.50 158 MET A N 1
ATOM 1258 C CA . MET A 1 158 ? -17.377 0.476 -1.187 1.00 90.50 158 MET A CA 1
ATOM 1259 C C . MET A 1 158 ? -17.968 -0.801 -0.589 1.00 90.50 158 MET A C 1
ATOM 1261 O O . MET A 1 158 ? -19.178 -0.981 -0.641 1.00 90.50 158 MET A O 1
ATOM 1265 N N . GLY A 1 159 ? -17.153 -1.616 0.088 1.00 87.00 159 GLY A N 1
ATOM 1266 C CA . GLY A 1 159 ? -17.638 -2.789 0.818 1.00 87.00 159 GLY A CA 1
ATOM 1267 C C . GLY A 1 159 ? -18.684 -2.477 1.898 1.00 87.00 159 GLY A C 1
ATOM 1268 O O . GLY A 1 159 ? -19.541 -3.312 2.162 1.00 87.00 159 GLY A O 1
ATOM 1269 N N . TYR A 1 160 ? -18.674 -1.278 2.496 1.00 88.19 160 TYR A N 1
ATOM 1270 C CA . TYR A 1 160 ? -19.706 -0.869 3.458 1.00 88.19 160 TYR A CA 1
ATOM 1271 C C . TYR A 1 160 ? -21.027 -0.449 2.803 1.00 88.19 160 TYR A C 1
ATOM 1273 O O . TYR A 1 160 ? -22.052 -0.435 3.482 1.00 88.19 160 TYR A O 1
ATOM 1281 N N . LEU A 1 161 ? -21.031 -0.106 1.510 1.00 89.50 161 LEU A N 1
ATOM 1282 C CA . LEU A 1 161 ? -22.250 0.297 0.797 1.00 89.50 161 LEU A CA 1
ATOM 1283 C C . LEU A 1 161 ? -23.170 -0.888 0.488 1.00 89.50 161 LEU A C 1
ATOM 1285 O O . LEU A 1 161 ? -24.383 -0.699 0.392 1.00 89.50 161 LEU A O 1
ATOM 1289 N N . ASP A 1 162 ? -22.591 -2.082 0.377 1.00 90.94 162 ASP A N 1
ATOM 1290 C CA . ASP A 1 162 ? -23.298 -3.318 0.034 1.00 90.94 162 ASP A CA 1
ATOM 1291 C C . ASP A 1 162 ? -23.754 -4.118 1.267 1.00 90.94 162 ASP A C 1
ATOM 1293 O O . ASP A 1 162 ? -24.357 -5.183 1.129 1.00 90.94 162 ASP A O 1
ATOM 1297 N N . LEU A 1 163 ? -23.484 -3.624 2.481 1.00 91.44 163 LEU A N 1
ATOM 1298 C CA . LEU A 1 163 ? -23.939 -4.271 3.710 1.00 91.44 163 LEU A CA 1
ATOM 1299 C C . LEU A 1 163 ? -25.466 -4.223 3.846 1.00 91.44 163 LEU A C 1
ATOM 1301 O O . LEU A 1 163 ? -26.131 -3.279 3.409 1.00 91.44 163 LEU A O 1
ATOM 1305 N N . GLU A 1 164 ? -26.013 -5.241 4.514 1.00 91.88 164 GLU A N 1
ATOM 1306 C CA . GLU A 1 164 ? -27.421 -5.263 4.899 1.00 91.88 164 GLU A CA 1
ATOM 1307 C C . GLU A 1 164 ? -27.738 -4.035 5.760 1.00 91.88 164 GLU A C 1
ATOM 1309 O O . GLU A 1 164 ? -27.066 -3.749 6.753 1.00 91.88 164 GLU A O 1
ATOM 1314 N N . LYS A 1 165 ? -28.744 -3.268 5.335 1.00 84.69 165 LYS A N 1
ATOM 1315 C CA . LYS A 1 165 ? -29.133 -2.029 6.006 1.00 84.69 165 LYS A CA 1
ATOM 1316 C C . LYS A 1 165 ? -30.005 -2.359 7.206 1.00 84.69 165 LYS A C 1
ATOM 1318 O O . LYS A 1 165 ? -30.903 -3.192 7.113 1.00 84.69 165 LYS A O 1
ATOM 1323 N N . GLU A 1 166 ? -29.781 -1.645 8.303 1.00 86.94 166 GLU A N 1
ATOM 1324 C CA . GLU A 1 166 ? -30.712 -1.656 9.428 1.00 86.94 166 GLU A CA 1
ATOM 1325 C C . GLU A 1 166 ? -32.116 -1.217 8.975 1.00 86.94 166 GLU A C 1
ATOM 1327 O O . GLU A 1 166 ? -32.286 -0.535 7.956 1.00 86.94 166 GLU A O 1
ATOM 1332 N N . ALA A 1 167 ? -33.135 -1.630 9.732 1.00 84.06 167 ALA A N 1
ATOM 1333 C CA . ALA A 1 167 ? -34.517 -1.274 9.442 1.00 84.06 167 ALA A CA 1
ATOM 1334 C C . ALA A 1 167 ? -34.692 0.260 9.341 1.00 84.06 167 ALA A C 1
ATOM 1336 O O . ALA A 1 167 ? -33.983 1.009 10.018 1.00 84.06 167 ALA A O 1
ATOM 1337 N N . PRO A 1 168 ? -35.635 0.755 8.517 1.00 82.56 168 PRO A N 1
ATOM 1338 C CA . PRO A 1 168 ? -35.849 2.188 8.348 1.00 82.56 168 PRO A CA 1
ATOM 1339 C C . PRO A 1 168 ? -36.105 2.903 9.680 1.00 82.56 168 PRO A C 1
ATOM 1341 O O . PRO A 1 168 ? -36.920 2.451 10.483 1.00 82.56 168 PRO A O 1
ATOM 1344 N N . TRP A 1 169 ? -35.463 4.061 9.868 1.00 72.06 169 TRP A N 1
ATOM 1345 C CA . TRP A 1 169 ? -35.655 4.926 11.041 1.00 72.06 169 TRP A CA 1
ATOM 1346 C C . TRP A 1 169 ? -37.110 5.362 11.239 1.00 72.06 169 TRP A C 1
ATOM 1348 O O . TRP A 1 169 ? -37.556 5.569 12.365 1.00 72.06 169 TRP A O 1
ATOM 1358 N N . GLU A 1 170 ? -37.850 5.508 10.142 1.00 72.00 170 GLU A N 1
ATOM 1359 C CA . GLU A 1 170 ? -39.259 5.868 10.166 1.00 72.00 170 GLU A CA 1
ATOM 1360 C C . GLU A 1 170 ? -40.114 4.635 9.895 1.00 72.00 170 GLU A C 1
ATOM 1362 O O . GLU A 1 170 ? -40.200 4.133 8.771 1.00 72.00 170 GLU A O 1
ATOM 1367 N N . TYR A 1 171 ? -40.770 4.158 10.950 1.00 70.50 171 TYR A N 1
ATOM 1368 C CA . TYR A 1 171 ? -41.800 3.142 10.828 1.00 70.50 171 TYR A CA 1
ATOM 1369 C C . TYR A 1 171 ? -43.073 3.779 10.261 1.00 70.50 171 TYR A C 1
ATOM 1371 O O . TYR A 1 171 ? -43.475 4.871 10.671 1.00 70.50 171 TYR A O 1
ATOM 1379 N N . LYS A 1 172 ? -43.710 3.103 9.299 1.00 69.38 172 LYS A N 1
ATOM 1380 C CA . LYS A 1 172 ? -44.911 3.614 8.618 1.00 69.38 172 LYS A CA 1
ATOM 1381 C C . LYS A 1 172 ? -46.067 3.835 9.602 1.00 69.38 172 LYS A C 1
ATOM 1383 O O . LYS A 1 172 ? -46.802 4.812 9.474 1.00 69.38 172 LYS A O 1
ATOM 1388 N N . ASP A 1 173 ? -46.154 2.980 10.618 1.00 69.88 173 ASP A N 1
ATOM 1389 C CA . ASP A 1 173 ? -47.077 3.133 11.737 1.00 69.88 173 ASP A CA 1
ATOM 1390 C C . ASP A 1 173 ? -46.400 3.916 12.861 1.00 69.88 173 ASP A C 1
ATOM 1392 O O . ASP A 1 173 ? -45.618 3.389 13.654 1.00 69.88 173 ASP A O 1
ATOM 1396 N N . ARG A 1 174 ? -46.689 5.217 12.923 1.00 63.72 174 ARG A N 1
ATOM 1397 C CA . ARG A 1 174 ? -46.266 6.028 14.065 1.00 63.72 174 ARG A CA 1
ATOM 1398 C C . ARG A 1 174 ? -46.996 5.530 15.317 1.00 63.72 174 ARG A C 1
ATOM 1400 O O . ARG A 1 174 ? -48.196 5.253 15.232 1.00 63.72 174 ARG A O 1
ATOM 1407 N N . PRO A 1 175 ? -46.322 5.449 16.480 1.00 69.94 175 PRO A N 1
ATOM 1408 C CA . PRO A 1 175 ? -47.023 5.202 17.728 1.00 69.94 175 PRO A CA 1
ATOM 1409 C C . PRO A 1 175 ? -48.108 6.272 17.923 1.00 69.94 175 PRO A C 1
ATOM 1411 O O . PRO A 1 175 ? -47.979 7.384 17.390 1.00 69.94 175 PRO A O 1
ATOM 1414 N N . PRO A 1 176 ? -49.169 5.956 18.684 1.00 72.12 176 PRO A N 1
ATOM 1415 C CA . PRO A 1 176 ? -50.171 6.924 19.087 1.00 72.12 176 PRO A CA 1
ATOM 1416 C C . PRO A 1 176 ? -49.568 8.270 19.489 1.00 72.12 176 PRO A C 1
ATOM 1418 O O . PRO A 1 176 ? -48.507 8.293 20.123 1.00 72.12 176 PRO A O 1
ATOM 1421 N N . PRO A 1 177 ? -50.255 9.389 19.207 1.00 75.94 177 PRO A N 1
ATOM 1422 C CA . PRO A 1 177 ? -49.825 10.679 19.708 1.00 75.94 177 PRO A CA 1
ATOM 1423 C C . PRO A 1 177 ? -49.564 10.609 21.225 1.00 75.94 177 PRO A C 1
ATOM 1425 O O . PRO A 1 177 ? -50.386 10.033 21.944 1.00 75.94 177 PRO A O 1
ATOM 1428 N N . PRO A 1 178 ? -48.479 11.208 21.747 1.00 70.56 178 PRO A N 1
ATOM 1429 C CA . PRO A 1 178 ? -48.139 11.139 23.171 1.00 70.56 178 PRO A CA 1
ATOM 1430 C C . PRO A 1 178 ? -49.271 11.604 24.096 1.00 70.56 178 PRO A C 1
ATOM 1432 O O . PRO A 1 178 ? -49.435 11.070 25.189 1.00 70.56 178 PRO A O 1
ATOM 1435 N N . TRP A 1 179 ? -50.098 12.550 23.634 1.00 72.06 179 TRP A N 1
ATOM 1436 C CA . TRP A 1 179 ? -51.287 13.003 24.358 1.00 72.06 179 TRP A CA 1
ATOM 1437 C C . TRP A 1 179 ? -52.342 11.898 24.511 1.00 72.06 179 TRP A C 1
ATOM 1439 O O . TRP A 1 179 ? -52.995 11.829 25.545 1.00 72.06 179 TRP A O 1
ATOM 1449 N N . MET A 1 180 ? -52.481 11.002 23.528 1.00 75.69 180 MET A N 1
ATOM 1450 C CA . MET A 1 180 ? -53.443 9.898 23.558 1.00 75.69 180 MET A CA 1
ATOM 1451 C C . MET A 1 180 ? -53.032 8.848 24.593 1.00 75.69 180 MET A C 1
ATOM 1453 O O . MET A 1 180 ? -53.861 8.394 25.379 1.00 75.69 180 MET A O 1
ATOM 1457 N N . VAL A 1 181 ? -51.737 8.519 24.645 1.00 76.69 181 VAL A N 1
ATOM 1458 C CA . VAL A 1 181 ? -51.173 7.626 25.671 1.00 76.69 181 VAL A CA 1
ATOM 1459 C C . VAL A 1 181 ? -51.269 8.274 27.055 1.00 76.69 181 VAL A C 1
ATOM 1461 O O . VAL A 1 181 ? -51.678 7.620 28.009 1.00 76.69 181 VAL A O 1
ATOM 1464 N N . TYR A 1 182 ? -50.976 9.573 27.166 1.00 78.00 182 TYR A N 1
ATOM 1465 C CA . TYR A 1 182 ? -51.097 10.333 28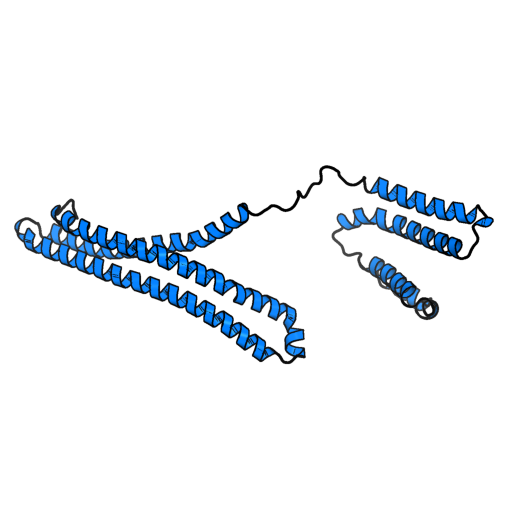.413 1.00 78.00 182 TYR A CA 1
ATOM 1466 C C . TYR A 1 182 ? -52.529 10.345 28.963 1.00 78.00 182 TYR A C 1
ATOM 1468 O O . TYR A 1 182 ? -52.744 10.016 30.130 1.00 78.00 182 TYR A O 1
ATOM 1476 N N . SER A 1 183 ? -53.516 10.679 28.127 1.00 79.19 183 SER A N 1
ATOM 1477 C CA . SER A 1 183 ? -54.925 10.699 28.524 1.00 79.19 183 SER A CA 1
ATOM 1478 C C . SER A 1 183 ? -55.415 9.318 28.954 1.00 79.19 183 SER A C 1
ATOM 1480 O O . SER A 1 183 ? -56.126 9.221 29.950 1.00 79.19 183 SER A O 1
ATOM 1482 N N . LEU A 1 184 ? -55.005 8.251 28.260 1.00 83.56 184 LEU A N 1
ATOM 1483 C CA . LEU A 1 184 ? -55.373 6.881 28.619 1.00 83.56 184 LEU A CA 1
ATOM 1484 C C . LEU A 1 184 ? -54.813 6.476 29.992 1.00 83.56 184 LEU A C 1
ATOM 1486 O O . LEU A 1 184 ? -55.557 5.954 30.821 1.00 83.56 184 LEU A O 1
ATOM 1490 N N . THR A 1 185 ? -53.539 6.771 30.264 1.00 81.75 185 THR A N 1
ATOM 1491 C CA . THR A 1 185 ? -52.899 6.497 31.563 1.00 81.75 185 THR A CA 1
ATOM 1492 C C . THR A 1 185 ? -53.547 7.295 32.695 1.00 81.75 185 THR A C 1
ATOM 1494 O O . THR A 1 185 ? -53.776 6.768 33.784 1.00 81.75 185 THR A O 1
ATOM 1497 N N . LEU A 1 186 ? -53.892 8.560 32.439 1.00 82.62 186 LEU A N 1
ATOM 1498 C CA . LEU A 1 186 ? -54.515 9.439 33.425 1.00 82.62 186 LEU A CA 1
ATOM 1499 C C . LEU A 1 186 ? -55.938 8.980 33.777 1.00 82.62 186 LEU A C 1
ATOM 1501 O O . LEU A 1 186 ? -56.271 8.853 34.954 1.00 82.62 186 LEU A O 1
ATOM 1505 N N . VAL A 1 187 ? -56.752 8.666 32.765 1.00 87.88 187 VAL A N 1
ATOM 1506 C CA . VAL A 1 187 ? -58.119 8.154 32.947 1.00 87.88 187 VAL A CA 1
ATOM 1507 C C . VAL A 1 187 ? -58.112 6.778 33.613 1.00 87.88 187 VAL A C 1
ATOM 1509 O O . VAL A 1 187 ? -58.906 6.548 34.522 1.00 87.88 187 VAL A O 1
ATOM 1512 N N . GLY A 1 188 ? -57.203 5.882 33.218 1.00 86.19 188 GLY A N 1
ATOM 1513 C CA . GLY A 1 188 ? -57.080 4.549 33.811 1.00 86.19 188 GLY A CA 1
ATOM 1514 C C . GLY A 1 188 ? -56.752 4.599 35.304 1.00 86.19 188 GLY A C 1
ATOM 1515 O O . GLY A 1 188 ? -57.445 3.979 36.110 1.00 86.19 188 GLY A O 1
ATOM 1516 N N . ASN A 1 189 ? -55.757 5.401 35.692 1.00 82.75 189 ASN A N 1
ATOM 1517 C CA . ASN A 1 189 ? -55.351 5.526 37.093 1.00 82.75 189 ASN A CA 1
ATOM 1518 C C . ASN A 1 189 ? -56.411 6.224 37.961 1.00 82.75 189 ASN A C 1
ATOM 1520 O O . ASN A 1 189 ? -56.663 5.779 39.081 1.00 82.75 189 ASN A O 1
ATOM 1524 N N . VAL A 1 190 ? -57.094 7.256 37.447 1.00 87.44 190 VAL A N 1
ATOM 1525 C CA . VAL A 1 190 ? -58.240 7.872 38.144 1.00 87.44 190 VAL A CA 1
ATOM 1526 C C . VAL A 1 190 ? -59.386 6.873 38.293 1.00 87.44 190 VAL A C 1
ATOM 1528 O O . VAL A 1 190 ? -59.944 6.751 39.380 1.00 87.44 190 VAL A O 1
ATOM 1531 N N . GLY A 1 191 ? -59.703 6.114 37.240 1.00 87.94 191 GLY A N 1
ATOM 1532 C CA . GLY A 1 191 ? -60.757 5.101 37.254 1.00 87.94 191 GLY A CA 1
ATOM 1533 C C . GLY A 1 191 ? -60.523 4.014 38.302 1.00 87.94 191 GLY A C 1
ATOM 1534 O O . GLY A 1 191 ? -61.445 3.684 39.044 1.00 87.94 191 GLY A O 1
ATOM 1535 N N . ILE A 1 192 ? -59.288 3.514 38.424 1.00 84.81 192 ILE A N 1
ATOM 1536 C CA . ILE A 1 192 ? -58.903 2.526 39.446 1.00 84.81 192 ILE A CA 1
ATOM 1537 C C . ILE A 1 192 ? -59.092 3.098 40.858 1.00 84.81 192 ILE A C 1
ATOM 1539 O O . ILE A 1 192 ? -59.688 2.442 41.711 1.00 84.81 192 ILE A O 1
ATOM 1543 N N . VAL A 1 193 ? -58.638 4.332 41.108 1.00 84.75 193 VAL A N 1
ATOM 1544 C CA . VAL A 1 193 ? -58.809 4.993 42.413 1.00 84.75 193 VAL A CA 1
ATOM 1545 C C . VAL A 1 193 ? -60.292 5.208 42.728 1.00 84.75 193 VAL A C 1
ATOM 1547 O O . VAL A 1 193 ? -60.731 4.896 43.832 1.00 84.75 193 VAL A O 1
ATOM 1550 N N . SER A 1 194 ? -61.084 5.702 41.776 1.00 83.75 194 SER A N 1
ATOM 1551 C CA . SER A 1 194 ? -62.516 5.945 41.970 1.00 83.75 194 SER A CA 1
ATOM 1552 C C . SER A 1 194 ? -63.307 4.654 42.201 1.00 83.75 194 SER A C 1
ATOM 1554 O O . SER A 1 194 ? -64.124 4.623 43.116 1.00 83.75 194 SER A O 1
ATOM 1556 N N . LEU A 1 195 ? -63.046 3.581 41.443 1.00 85.88 195 LEU A N 1
ATOM 1557 C CA . LEU A 1 195 ? -63.708 2.279 41.614 1.00 85.88 195 LEU A CA 1
ATOM 1558 C C . LEU A 1 195 ? -63.461 1.688 43.002 1.00 85.88 195 LEU A C 1
ATOM 1560 O O . LEU A 1 195 ? -64.402 1.263 43.665 1.00 85.88 195 LEU A O 1
ATOM 1564 N N . ILE A 1 196 ? -62.211 1.716 43.467 1.00 83.00 196 ILE A N 1
ATOM 1565 C CA . ILE A 1 196 ? -61.839 1.146 44.768 1.00 83.00 196 ILE A CA 1
ATOM 1566 C C . ILE A 1 196 ? -62.401 1.983 45.924 1.00 83.00 196 ILE A C 1
ATOM 1568 O O . ILE A 1 196 ? -62.689 1.430 46.974 1.00 83.00 196 ILE A O 1
ATOM 1572 N N . ARG A 1 197 ? -62.577 3.301 45.749 1.00 77.69 197 ARG A N 1
ATOM 1573 C CA . ARG A 1 197 ? -63.153 4.187 46.780 1.00 77.69 197 ARG A CA 1
ATOM 1574 C C . ARG A 1 197 ? -64.678 4.142 46.854 1.00 77.69 197 ARG A C 1
ATOM 1576 O O . ARG A 1 197 ? -65.228 4.464 47.904 1.00 77.69 197 ARG A O 1
ATOM 1583 N N . LEU A 1 198 ? -65.349 3.833 45.745 1.00 83.12 198 LEU A N 1
ATOM 1584 C CA . LEU A 1 198 ? -66.810 3.822 45.656 1.00 83.12 198 LEU A CA 1
ATOM 1585 C C . LEU A 1 198 ? -67.412 2.454 45.985 1.00 83.12 198 LEU A C 1
ATOM 1587 O O . LEU A 1 198 ? -68.544 2.411 46.464 1.00 83.12 198 LEU A O 1
ATOM 1591 N N . ASP A 1 199 ? -66.680 1.362 45.754 1.00 81.62 199 ASP A N 1
ATOM 1592 C CA . ASP A 1 199 ? -67.154 0.011 46.050 1.00 81.62 199 ASP A CA 1
ATOM 1593 C C . ASP A 1 199 ? -66.589 -0.514 47.389 1.00 81.62 199 ASP A C 1
ATOM 1595 O O . ASP A 1 199 ? -65.420 -0.911 47.462 1.00 81.62 199 ASP A O 1
ATOM 1599 N N . PRO A 1 200 ? -67.401 -0.572 48.463 1.00 73.56 200 PRO A N 1
ATOM 1600 C CA . PRO A 1 200 ? -66.954 -1.044 49.770 1.00 73.56 200 PRO A CA 1
ATOM 1601 C C . PRO A 1 200 ? -66.567 -2.532 49.791 1.00 73.56 200 PRO A C 1
ATOM 1603 O O . PRO A 1 200 ? -65.840 -2.942 50.698 1.00 73.56 200 PRO A O 1
ATOM 1606 N N . HIS A 1 201 ? -66.989 -3.341 48.808 1.00 76.69 201 HIS A N 1
ATOM 1607 C CA . HIS A 1 201 ? -66.566 -4.742 48.693 1.00 76.69 201 HIS A CA 1
ATOM 1608 C C . HIS A 1 201 ? -65.117 -4.892 48.212 1.00 76.69 201 HIS A C 1
ATOM 1610 O O . HIS A 1 201 ? -64.487 -5.918 48.481 1.00 76.69 201 HIS A O 1
ATOM 1616 N N . LEU A 1 202 ? -64.561 -3.876 47.545 1.00 72.12 202 LEU A N 1
ATOM 1617 C CA . LEU A 1 202 ? -63.178 -3.869 47.068 1.00 72.12 202 LEU A CA 1
ATOM 1618 C C . LEU A 1 202 ? -62.183 -3.358 48.121 1.00 72.12 202 LEU A C 1
ATOM 1620 O O . LEU A 1 202 ? -60.993 -3.293 47.839 1.00 72.12 202 LEU A O 1
ATOM 1624 N N . HIS A 1 203 ? -62.596 -3.060 49.355 1.00 74.31 203 HIS A N 1
ATOM 1625 C CA . HIS A 1 203 ? -61.703 -2.614 50.437 1.00 74.31 203 HIS A CA 1
ATOM 1626 C C . HIS A 1 203 ? -60.881 -3.750 51.082 1.00 74.31 203 HIS A C 1
ATOM 1628 O O . HIS A 1 203 ? -60.717 -3.819 52.301 1.00 74.31 203 HIS A O 1
ATOM 1634 N N . THR A 1 204 ? -60.332 -4.652 50.270 1.00 73.12 204 THR A N 1
ATOM 1635 C CA . THR A 1 204 ? -59.337 -5.632 50.724 1.00 73.12 204 THR A CA 1
ATOM 1636 C C . THR A 1 204 ? -57.932 -5.010 50.673 1.00 73.12 204 THR A C 1
ATOM 1638 O O . THR A 1 204 ? -57.682 -4.102 49.870 1.00 73.12 204 THR A O 1
ATOM 1641 N N . PRO A 1 205 ? -56.973 -5.467 51.504 1.00 69.69 205 PRO A N 1
ATOM 1642 C CA . PRO A 1 205 ? -55.636 -4.862 51.589 1.00 69.69 205 PRO A CA 1
ATOM 1643 C C . PRO A 1 205 ? -54.886 -4.822 50.245 1.00 69.69 205 PRO A C 1
ATOM 1645 O O . PRO A 1 205 ? -54.098 -3.909 50.004 1.00 69.69 205 PRO A O 1
ATOM 1648 N N . MET A 1 206 ? -55.178 -5.759 49.339 1.00 76.19 206 MET A N 1
ATOM 1649 C CA . MET A 1 206 ? -54.611 -5.801 47.989 1.00 76.19 206 MET A CA 1
ATOM 1650 C C . MET A 1 206 ? -55.075 -4.622 47.115 1.00 76.19 206 MET A C 1
ATOM 1652 O O . MET A 1 206 ? -54.253 -3.957 46.486 1.00 76.19 206 MET A O 1
ATOM 1656 N N . TYR A 1 207 ? -56.376 -4.323 47.084 1.00 71.94 207 TYR A N 1
ATOM 1657 C CA . TYR A 1 207 ? -56.912 -3.212 46.289 1.00 71.94 207 TYR A CA 1
ATOM 1658 C C . TYR A 1 207 ? -56.591 -1.854 46.918 1.00 71.94 207 TYR A C 1
ATOM 1660 O O . TYR A 1 207 ? -56.340 -0.889 46.200 1.00 71.94 207 TYR A O 1
ATOM 1668 N N . PHE A 1 208 ? -56.487 -1.769 48.247 1.00 71.94 208 PHE A N 1
ATOM 1669 C CA . PHE A 1 208 ? -55.989 -0.557 48.902 1.00 71.94 208 PHE A CA 1
ATOM 1670 C C . PHE A 1 208 ? -54.558 -0.217 48.456 1.00 71.94 208 PHE A C 1
ATOM 1672 O O . PHE A 1 208 ? -54.251 0.939 48.159 1.00 71.94 208 PHE A O 1
ATOM 1679 N N . PHE A 1 209 ? -53.685 -1.220 48.336 1.00 72.19 209 PHE A N 1
ATOM 1680 C CA . PHE A 1 209 ? -52.342 -1.031 47.790 1.00 72.19 209 PHE A CA 1
ATOM 1681 C C . PHE A 1 209 ? -52.377 -0.583 46.320 1.00 72.19 209 PHE A C 1
ATOM 1683 O O . PHE A 1 209 ? -51.721 0.395 45.958 1.00 72.19 209 PHE A O 1
ATOM 1690 N N . LEU A 1 210 ? -53.209 -1.227 45.494 1.00 73.12 210 LEU A N 1
ATOM 1691 C CA . LEU A 1 210 ? -53.375 -0.882 44.079 1.00 73.12 210 LEU A CA 1
ATOM 1692 C C . LEU A 1 210 ? -53.884 0.558 43.881 1.00 73.12 210 LEU A C 1
ATOM 1694 O O . LEU A 1 210 ? -53.399 1.268 43.004 1.00 73.12 210 LEU A O 1
ATOM 1698 N N . SER A 1 211 ? -54.810 1.022 44.727 1.00 74.31 211 SER A N 1
ATOM 1699 C CA . SER A 1 211 ? -55.309 2.402 44.703 1.00 74.31 211 SER A CA 1
ATOM 1700 C C . SER A 1 211 ? -54.221 3.417 45.054 1.00 74.31 211 SER A C 1
ATOM 1702 O O . SER A 1 211 ? -54.178 4.485 44.445 1.00 74.31 211 SER A O 1
ATOM 1704 N N . ASN A 1 212 ? -53.341 3.109 46.010 1.00 74.19 212 ASN A N 1
ATOM 1705 C CA . ASN A 1 212 ? -52.226 3.994 46.347 1.00 74.19 212 ASN A CA 1
ATOM 1706 C C . ASN A 1 212 ? -51.186 4.035 45.220 1.00 74.19 212 ASN A C 1
ATOM 1708 O O . ASN A 1 212 ? -50.710 5.114 44.877 1.00 74.19 212 ASN A O 1
ATOM 1712 N N . LEU A 1 213 ? -50.882 2.895 44.593 1.00 75.94 213 LEU A N 1
ATOM 1713 C CA . LEU A 1 213 ? -49.974 2.840 43.446 1.00 75.94 213 LEU A CA 1
ATOM 1714 C C . LEU A 1 213 ? -50.515 3.658 42.259 1.00 75.94 213 LEU A C 1
ATOM 1716 O O . LEU A 1 213 ? -49.807 4.521 41.743 1.00 75.94 213 LEU A O 1
ATOM 1720 N N . ALA A 1 214 ? -51.793 3.472 41.910 1.00 76.25 214 ALA A N 1
ATOM 1721 C CA . ALA A 1 214 ? -52.461 4.220 40.843 1.00 76.25 214 ALA A CA 1
ATOM 1722 C C . ALA A 1 214 ? -52.522 5.734 41.127 1.00 76.25 214 ALA A C 1
ATOM 1724 O O . ALA A 1 214 ? -52.344 6.543 40.216 1.00 76.25 214 ALA A O 1
ATOM 1725 N N . PHE A 1 215 ? -52.717 6.140 42.389 1.00 77.44 215 PHE A N 1
ATOM 1726 C CA . PHE A 1 215 ? -52.679 7.552 42.783 1.00 77.44 215 PHE A CA 1
ATOM 1727 C C . PHE A 1 215 ? -51.289 8.167 42.582 1.00 77.44 215 PHE A C 1
ATOM 1729 O O . PHE A 1 215 ? -51.169 9.267 42.041 1.00 77.44 215 PHE A O 1
ATOM 1736 N N . VAL A 1 216 ? -50.228 7.453 42.964 1.00 75.44 216 VAL A N 1
ATOM 1737 C CA . VAL A 1 216 ? -48.866 7.963 42.774 1.00 75.44 216 VAL A CA 1
ATOM 1738 C C . VAL A 1 216 ? -48.494 8.014 41.292 1.00 75.44 216 VAL A C 1
ATOM 1740 O O . VAL A 1 216 ? -47.899 8.998 40.855 1.00 75.44 216 VAL A O 1
ATOM 1743 N N . ASP A 1 217 ? -48.890 7.024 40.493 1.00 73.75 217 ASP A N 1
ATOM 1744 C CA . ASP A 1 217 ? -48.634 7.018 39.049 1.00 73.75 217 ASP A CA 1
ATOM 1745 C C . ASP A 1 217 ? -49.417 8.115 38.311 1.00 73.75 217 ASP A C 1
ATOM 1747 O O . ASP A 1 217 ? -48.903 8.707 37.356 1.00 73.75 217 ASP A O 1
ATOM 1751 N N . PHE A 1 218 ? -50.617 8.467 38.786 1.00 79.00 218 PHE A N 1
ATOM 1752 C CA . PHE A 1 218 ? -51.351 9.654 38.341 1.00 79.00 218 PHE A CA 1
ATOM 1753 C C . PHE A 1 218 ? -50.579 10.949 38.647 1.00 79.00 218 PHE A C 1
ATOM 1755 O O . PHE A 1 218 ? -50.359 11.762 37.745 1.00 79.00 218 PHE A O 1
ATOM 1762 N N . CYS A 1 219 ? -50.104 11.131 39.884 1.00 71.69 219 CYS A N 1
ATOM 1763 C CA . CYS A 1 219 ? -49.317 12.305 40.279 1.00 71.69 219 CYS A CA 1
ATOM 1764 C C . CYS A 1 219 ? -47.992 12.410 39.503 1.00 71.69 219 CYS A C 1
ATOM 1766 O O . CYS A 1 219 ? -47.586 13.503 39.098 1.00 71.69 219 CYS A O 1
ATOM 1768 N N . TYR A 1 220 ? -47.331 11.280 39.257 1.00 66.44 220 TYR A N 1
ATOM 1769 C CA . TYR A 1 220 ? -46.090 11.199 38.488 1.00 66.44 220 TYR A CA 1
ATOM 1770 C C . TYR A 1 220 ? -46.327 11.555 37.012 1.00 66.44 220 TYR A C 1
ATOM 1772 O O . TYR A 1 220 ? -45.661 12.433 36.464 1.00 66.44 220 TYR A O 1
ATOM 1780 N N . SER A 1 221 ? -47.352 10.968 36.387 1.00 72.00 221 SER A N 1
ATOM 1781 C CA . SER A 1 221 ? -47.714 11.256 34.992 1.00 72.00 221 SER A CA 1
ATOM 1782 C C . SER A 1 221 ? -48.112 12.721 34.797 1.00 72.00 221 SER A C 1
ATOM 1784 O O . SER A 1 221 ? -47.638 13.365 33.861 1.00 72.00 221 SER A O 1
ATOM 1786 N N . SER A 1 222 ? -48.912 13.281 35.712 1.00 70.62 222 SER A N 1
ATOM 1787 C CA . SER A 1 222 ? -49.366 14.676 35.656 1.00 70.62 222 SER A CA 1
ATOM 1788 C C . SER A 1 222 ? -48.249 15.696 35.900 1.00 70.62 222 SER A C 1
ATOM 1790 O O . SER A 1 222 ? -48.400 16.852 35.511 1.00 70.62 222 SER A O 1
ATOM 1792 N N . SER A 1 223 ? -47.147 15.305 36.547 1.00 64.25 223 SER A N 1
ATOM 1793 C CA . SER A 1 223 ? -46.026 16.207 36.845 1.00 64.25 223 SER A CA 1
ATOM 1794 C C . SER A 1 223 ? -44.889 16.128 35.823 1.00 64.25 223 SER A C 1
ATOM 1796 O O . SER A 1 223 ? -44.205 17.130 35.611 1.00 64.25 223 SER A O 1
ATOM 1798 N N . ILE A 1 224 ? -44.704 14.982 35.159 1.00 61.97 224 ILE A N 1
ATOM 1799 C CA . ILE A 1 224 ? -43.584 14.733 34.234 1.00 61.97 224 ILE A CA 1
ATOM 1800 C C . ILE A 1 224 ? -43.961 14.957 32.775 1.00 61.97 224 ILE A C 1
ATOM 1802 O O . ILE A 1 224 ? -43.204 15.593 32.041 1.00 61.97 224 ILE A O 1
ATOM 1806 N N . ALA A 1 225 ? -45.137 14.490 32.350 1.00 62.75 225 ALA A N 1
ATOM 1807 C CA . ALA A 1 225 ? -45.581 14.622 30.965 1.00 62.75 225 ALA A CA 1
ATOM 1808 C C . ALA A 1 225 ? -45.651 16.080 30.461 1.00 62.75 225 ALA A C 1
ATOM 1810 O O . ALA A 1 225 ? -45.179 16.321 29.349 1.00 62.75 225 ALA A O 1
ATOM 1811 N N . PRO A 1 226 ? -46.144 17.078 31.231 1.00 62.72 226 PRO A N 1
ATOM 1812 C CA . PRO A 1 226 ? -46.148 18.466 30.762 1.00 62.72 226 PRO A CA 1
ATOM 1813 C C . PRO A 1 226 ? -44.757 19.119 30.752 1.00 62.72 226 PRO A C 1
ATOM 1815 O O . PRO A 1 226 ? -44.554 20.084 30.023 1.00 62.72 226 PRO A O 1
ATOM 1818 N N . LYS A 1 227 ? -43.789 18.593 31.516 1.00 59.50 227 LYS A N 1
ATOM 1819 C CA . LYS A 1 227 ? -42.425 19.147 31.618 1.00 59.50 227 LYS A CA 1
ATOM 1820 C C . LYS A 1 227 ? -41.443 18.549 30.608 1.00 59.50 227 LYS A C 1
ATOM 1822 O O . LYS A 1 227 ? -40.383 19.124 30.360 1.00 59.50 227 LYS A O 1
ATOM 1827 N N . PHE A 1 228 ? -41.778 17.418 29.989 1.00 55.34 228 PHE A N 1
ATOM 1828 C CA . PHE A 1 228 ? -40.954 16.769 28.964 1.00 55.34 228 PHE A CA 1
ATOM 1829 C C . PHE A 1 228 ? -40.718 17.642 27.704 1.00 55.34 228 PHE A C 1
ATOM 1831 O O . PHE A 1 228 ? -39.567 17.738 27.271 1.00 55.34 228 PHE A O 1
ATOM 1838 N N . PRO A 1 229 ? -41.720 18.366 27.152 1.00 54.81 229 PRO A N 1
ATOM 1839 C CA . PRO A 1 229 ? -41.515 19.291 26.031 1.00 54.81 229 PRO A CA 1
ATOM 1840 C C . PRO A 1 229 ? -40.687 20.528 26.413 1.00 54.81 229 PRO A C 1
ATOM 1842 O O . PRO A 1 229 ? -39.854 20.976 25.628 1.00 54.81 229 PRO A O 1
ATOM 1845 N N . GLU A 1 230 ? -40.863 21.050 27.634 1.00 55.88 230 GLU A N 1
ATOM 1846 C CA . GLU A 1 230 ? -40.050 22.150 28.181 1.00 55.88 230 GLU A CA 1
ATOM 1847 C C . GLU A 1 230 ? -38.573 21.754 28.332 1.00 55.88 230 GLU A C 1
ATOM 1849 O O . GLU A 1 230 ? -37.680 22.552 28.050 1.00 55.88 230 GLU A O 1
ATOM 1854 N N . THR A 1 231 ? -38.306 20.501 28.716 1.00 51.09 231 THR A N 1
ATOM 1855 C CA . THR A 1 231 ? -36.942 19.967 28.889 1.00 51.09 231 THR A CA 1
ATOM 1856 C C . THR A 1 231 ? -36.237 19.741 27.542 1.00 51.09 231 THR 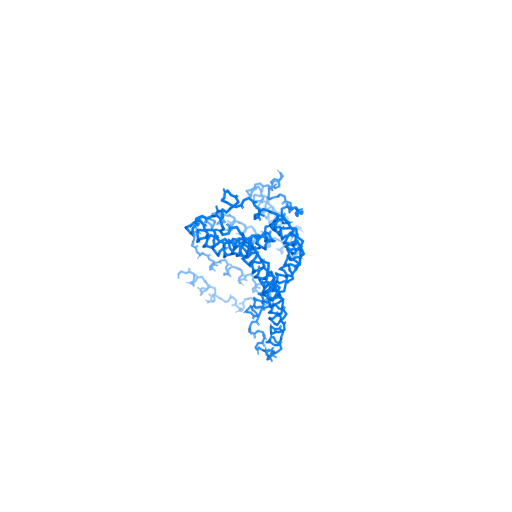A C 1
ATOM 1858 O O . THR A 1 231 ? -35.018 19.850 27.462 1.00 51.09 231 THR A O 1
ATOM 1861 N N . LEU A 1 232 ? -36.983 19.475 26.464 1.00 50.78 232 LEU A N 1
ATOM 1862 C CA . LEU A 1 232 ? -36.435 19.367 25.103 1.00 50.78 232 LEU A CA 1
ATOM 1863 C C . LEU A 1 232 ? -36.093 20.732 24.476 1.00 50.78 232 LEU A C 1
ATOM 1865 O O . LEU A 1 232 ? -35.215 20.798 23.617 1.00 50.78 232 LEU A O 1
ATOM 1869 N N . LEU A 1 233 ? -36.754 21.813 24.904 1.00 54.34 233 LEU A N 1
ATOM 1870 C CA . LEU A 1 233 ? -36.525 23.179 24.408 1.00 54.34 233 LEU A CA 1
ATOM 1871 C C . LEU A 1 233 ? -35.536 23.988 25.268 1.00 54.34 233 LEU A C 1
ATOM 1873 O O . LEU A 1 233 ? -34.869 24.886 24.753 1.00 54.34 233 LEU A O 1
ATOM 1877 N N . SER A 1 234 ? -35.400 23.677 26.560 1.00 45.88 234 SER A N 1
ATOM 1878 C CA . SER A 1 234 ? -34.484 24.372 27.471 1.00 45.88 234 SER A CA 1
ATOM 1879 C C . SER A 1 234 ? -33.114 23.692 27.544 1.00 45.88 234 SER A C 1
ATOM 1881 O O . SER A 1 234 ? -32.968 22.570 28.018 1.00 45.88 234 SER A O 1
ATOM 1883 N N . LYS A 1 235 ? -32.059 24.405 27.138 1.00 50.78 235 LYS A N 1
ATOM 1884 C CA . LYS A 1 235 ? -30.657 23.941 27.174 1.00 50.78 235 LYS A CA 1
ATOM 1885 C C . LYS A 1 235 ? -30.041 23.918 28.592 1.00 50.78 235 LYS A C 1
ATOM 1887 O O . LYS A 1 235 ? -28.842 23.678 28.723 1.00 50.78 235 LYS A O 1
ATOM 1892 N N . HIS A 1 236 ? -30.813 24.170 29.657 1.00 48.00 236 HIS A N 1
ATOM 1893 C CA . HIS A 1 236 ? -30.303 24.266 31.033 1.00 48.00 236 HIS A CA 1
ATOM 1894 C C . HIS A 1 236 ? -30.735 23.091 31.928 1.00 48.00 236 HIS A C 1
ATOM 1896 O O . HIS A 1 236 ? -31.912 22.769 32.049 1.00 48.00 236 HIS A O 1
ATOM 1902 N N . ARG A 1 237 ? -29.743 22.464 32.583 1.00 51.72 237 ARG A N 1
ATOM 1903 C CA . ARG A 1 237 ? -29.872 21.303 33.483 1.00 51.72 237 ARG A CA 1
ATOM 1904 C C . ARG A 1 237 ? -30.769 21.594 34.698 1.00 51.72 237 ARG A C 1
ATOM 1906 O O . ARG A 1 237 ? -30.284 22.104 35.700 1.00 51.72 237 ARG A O 1
ATOM 1913 N N . SER A 1 238 ? -32.016 21.133 34.681 1.00 47.84 238 SER A N 1
ATOM 1914 C CA . SER A 1 238 ? -32.868 20.955 35.873 1.00 47.84 238 SER A CA 1
ATOM 1915 C C . SER A 1 238 ? -32.915 19.478 36.308 1.00 47.84 238 SER A C 1
ATOM 1917 O O . SER A 1 238 ? -33.962 18.912 36.600 1.00 47.84 238 SER A O 1
ATOM 1919 N N . ILE A 1 239 ? -31.747 18.824 36.346 1.00 51.62 239 ILE A N 1
ATOM 1920 C CA . ILE A 1 239 ? -31.585 17.393 36.688 1.00 51.62 239 ILE A CA 1
ATOM 1921 C C . ILE A 1 239 ? -31.807 17.134 38.199 1.00 51.62 239 ILE A C 1
ATOM 1923 O O . ILE A 1 239 ? -32.128 16.018 38.600 1.00 51.62 239 ILE A O 1
ATOM 1927 N N . SER A 1 240 ? -31.688 18.167 39.042 1.00 54.34 240 SER A N 1
ATOM 1928 C CA . SER A 1 240 ? -31.624 18.025 40.507 1.00 54.34 240 SER A CA 1
ATOM 1929 C C . SER A 1 240 ? -32.930 17.522 41.147 1.00 54.34 240 SER A C 1
ATOM 1931 O O . SER A 1 240 ? -32.906 16.597 41.954 1.00 54.34 240 SER A O 1
ATOM 1933 N N . LEU A 1 241 ? -34.094 18.039 40.731 1.00 53.09 241 LEU A N 1
ATOM 1934 C CA . LEU A 1 241 ? -35.386 17.631 41.309 1.00 53.09 241 LEU A CA 1
ATOM 1935 C C . LEU A 1 241 ? -35.823 16.218 40.882 1.00 53.09 241 LEU A C 1
ATOM 1937 O O . LEU A 1 241 ? -36.452 15.508 41.663 1.00 53.09 241 LEU A O 1
ATOM 1941 N N . TYR A 1 242 ? -35.456 15.771 39.678 1.00 57.69 242 TYR A N 1
ATOM 1942 C CA . TYR A 1 242 ? -35.751 14.406 39.223 1.00 57.69 242 TYR A CA 1
ATOM 1943 C C . TYR A 1 242 ? -34.888 13.363 39.934 1.00 57.69 242 TYR A C 1
ATOM 1945 O O . TYR A 1 242 ? -35.393 12.305 40.302 1.00 57.69 242 TYR A O 1
ATOM 1953 N N . ALA A 1 243 ? -33.614 13.682 40.184 1.00 52.38 243 ALA A N 1
ATOM 1954 C CA . ALA A 1 243 ? -32.743 12.859 41.017 1.00 52.38 243 ALA A CA 1
ATOM 1955 C C . ALA A 1 243 ? -33.271 12.764 42.457 1.00 52.38 243 ALA A C 1
ATOM 1957 O O . ALA A 1 243 ? -33.211 11.695 43.056 1.00 52.38 243 ALA A O 1
ATOM 1958 N N . LEU A 1 244 ? -33.859 13.848 42.976 1.00 57.41 244 LEU A N 1
ATOM 1959 C CA . LEU A 1 244 ? -34.467 13.893 44.302 1.00 57.41 244 LEU A CA 1
ATOM 1960 C C . LEU A 1 244 ? -35.675 12.958 44.433 1.00 57.41 244 LEU A C 1
ATOM 1962 O O . LEU A 1 244 ? -35.735 12.151 45.357 1.00 57.41 244 LEU A O 1
ATOM 1966 N N . MET A 1 245 ? -36.607 13.023 43.479 1.00 63.66 245 MET A N 1
ATOM 1967 C CA . MET A 1 245 ? -37.794 12.160 43.471 1.00 63.66 245 MET A CA 1
ATOM 1968 C C . MET A 1 245 ? -37.450 10.694 43.163 1.00 63.66 245 MET A C 1
ATOM 1970 O O . MET A 1 245 ? -38.100 9.785 43.675 1.00 63.66 245 MET A O 1
ATOM 1974 N N . ALA A 1 246 ? -36.418 10.449 42.348 1.00 56.72 246 ALA A N 1
ATOM 1975 C CA . ALA A 1 246 ? -35.909 9.103 42.093 1.00 56.72 246 ALA A CA 1
ATOM 1976 C C . ALA A 1 246 ? -35.196 8.510 43.321 1.00 56.72 246 ALA A C 1
ATOM 1978 O O . ALA A 1 246 ? -35.364 7.326 43.600 1.00 56.72 246 ALA A O 1
ATOM 1979 N N . TYR A 1 247 ? -34.445 9.322 44.074 1.00 61.84 247 TYR A N 1
ATOM 1980 C CA . TYR A 1 247 ? -33.784 8.911 45.315 1.00 61.84 247 TYR A CA 1
ATOM 1981 C C . TYR A 1 247 ? -34.797 8.593 46.422 1.00 61.84 247 TYR A C 1
ATOM 1983 O O . TYR A 1 247 ? -34.702 7.541 47.049 1.00 61.84 247 TYR A O 1
ATOM 1991 N N . ASP A 1 248 ? -35.812 9.442 46.597 1.00 61.28 248 ASP A N 1
ATOM 1992 C CA . ASP A 1 248 ? -36.923 9.209 47.529 1.00 61.28 248 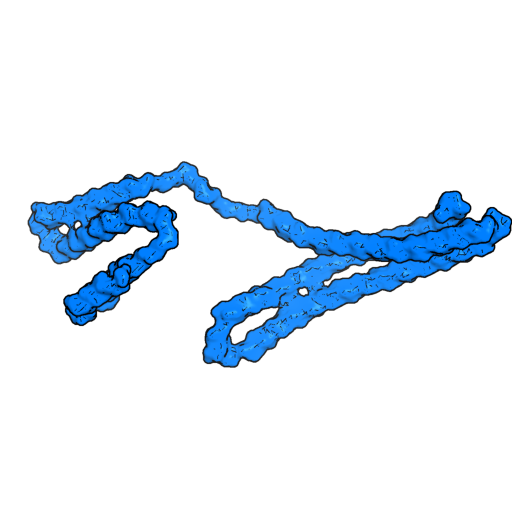ASP A CA 1
ATOM 1993 C C . ASP A 1 248 ? -37.640 7.877 47.233 1.00 61.28 248 ASP A C 1
ATOM 1995 O O . ASP A 1 248 ? -37.812 7.033 48.117 1.00 61.28 248 ASP A O 1
ATOM 1999 N N . ARG A 1 249 ? -37.941 7.608 45.951 1.00 62.62 249 ARG A N 1
ATOM 2000 C CA . ARG A 1 249 ? -38.548 6.335 45.529 1.00 62.62 249 ARG A CA 1
ATOM 2001 C C . ARG A 1 249 ? -37.614 5.129 45.626 1.00 62.62 249 ARG A C 1
ATOM 2003 O O . ARG A 1 249 ? -38.094 4.047 45.948 1.00 62.62 249 ARG A O 1
ATOM 2010 N N . TYR A 1 250 ? -36.315 5.283 45.381 1.00 63.97 250 TYR A N 1
ATOM 2011 C CA . TYR A 1 250 ? -35.338 4.205 45.571 1.00 63.97 250 TYR A CA 1
ATOM 2012 C C . TYR A 1 250 ? -35.300 3.751 47.037 1.00 63.97 250 TYR A C 1
ATOM 2014 O O . TYR A 1 250 ? -35.414 2.559 47.314 1.00 63.97 250 TYR A O 1
ATOM 2022 N N . VAL A 1 251 ? -35.238 4.695 47.982 1.00 60.31 251 VAL A N 1
ATOM 2023 C CA . VAL A 1 251 ? -35.216 4.395 49.425 1.00 60.31 251 VAL A CA 1
ATOM 2024 C C . VAL A 1 251 ? -36.540 3.772 49.887 1.00 60.31 251 VAL A C 1
ATOM 2026 O O . VAL A 1 251 ? -36.526 2.829 50.675 1.00 60.31 251 VAL A O 1
ATOM 2029 N N . ALA A 1 252 ? -37.679 4.230 49.356 1.00 59.44 252 ALA A N 1
ATOM 2030 C CA . ALA A 1 252 ? -38.993 3.654 49.659 1.00 59.44 252 ALA A CA 1
ATOM 2031 C C . ALA A 1 252 ? -39.158 2.196 49.182 1.00 59.44 252 ALA A C 1
ATOM 2033 O O . ALA A 1 252 ? -39.887 1.428 49.809 1.00 59.44 252 ALA A O 1
ATOM 2034 N N . ILE A 1 253 ? -38.503 1.814 48.079 1.00 59.94 253 ILE A N 1
ATOM 2035 C CA . ILE A 1 253 ? -38.600 0.469 47.488 1.00 59.94 253 ILE A CA 1
ATOM 2036 C C . ILE A 1 253 ? -37.567 -0.485 48.098 1.00 59.94 253 ILE A C 1
ATOM 2038 O O . ILE A 1 253 ? -37.894 -1.641 48.363 1.00 59.94 253 ILE A O 1
ATOM 2042 N N . CYS A 1 254 ? -36.335 -0.024 48.319 1.00 53.59 254 CYS A N 1
ATOM 2043 C CA . CYS A 1 254 ? -35.245 -0.879 48.788 1.00 53.59 254 CYS A CA 1
ATOM 2044 C C . CYS A 1 254 ? -35.294 -1.157 50.298 1.00 53.59 254 CYS A C 1
ATOM 2046 O O . CYS A 1 254 ? -34.970 -2.273 50.690 1.00 53.59 254 CYS A O 1
ATOM 2048 N N . ASP A 1 255 ? -35.747 -0.203 51.125 1.00 54.50 255 ASP A N 1
ATOM 2049 C CA . ASP A 1 255 ? -35.761 -0.334 52.593 1.00 54.50 255 ASP A CA 1
ATOM 2050 C C . ASP A 1 255 ? -37.079 0.176 53.229 1.00 54.50 255 ASP A C 1
ATOM 2052 O O . ASP A 1 255 ? -37.096 1.149 53.994 1.00 54.50 255 ASP A O 1
ATOM 2056 N N . PRO A 1 256 ? -38.222 -0.493 52.970 1.00 55.44 256 PRO A N 1
ATOM 2057 C CA . PRO A 1 256 ? -39.555 0.013 53.320 1.00 55.44 256 PRO A CA 1
ATOM 2058 C C . PRO A 1 256 ? -39.800 0.163 54.831 1.00 55.44 256 PRO A C 1
ATOM 2060 O O . PRO A 1 256 ? -40.552 1.038 55.254 1.00 55.44 256 PRO A O 1
ATOM 2063 N N . LEU A 1 257 ? -39.152 -0.657 55.667 1.00 62.97 257 LEU A N 1
ATOM 2064 C CA . LEU A 1 257 ? -39.301 -0.611 57.131 1.00 62.97 257 LEU A CA 1
ATOM 2065 C C . LEU A 1 257 ? -38.461 0.496 57.792 1.00 62.97 257 LEU A C 1
ATOM 2067 O O . LEU A 1 257 ? -38.795 0.948 58.885 1.00 62.97 257 LEU A O 1
ATOM 2071 N N . LEU A 1 258 ? -37.389 0.946 57.134 1.00 58.81 258 LEU A N 1
ATOM 2072 C CA . LEU A 1 258 ? -36.490 1.999 57.624 1.00 58.81 258 LEU A CA 1
ATOM 2073 C C . LEU A 1 258 ? -36.791 3.367 57.000 1.00 58.81 258 LEU A C 1
ATOM 2075 O O . LEU A 1 258 ? -36.254 4.376 57.455 1.00 58.81 258 LEU A O 1
ATOM 2079 N N . TYR A 1 259 ? -37.687 3.423 56.013 1.00 62.88 259 TYR A N 1
ATOM 2080 C CA . TYR A 1 259 ? -38.057 4.643 55.301 1.00 62.88 259 TYR A CA 1
ATOM 2081 C C . TYR A 1 259 ? -38.434 5.801 56.238 1.00 62.88 259 TYR A C 1
ATOM 2083 O O . TYR A 1 259 ? -37.900 6.897 56.101 1.00 62.88 259 TYR A O 1
ATOM 2091 N N . MET A 1 260 ? -39.271 5.549 57.254 1.00 56.19 260 MET A N 1
ATOM 2092 C CA . MET A 1 260 ? -39.695 6.567 58.233 1.00 56.19 260 MET A CA 1
ATOM 2093 C C . MET A 1 260 ? -38.547 7.109 59.106 1.00 56.19 260 MET A C 1
ATOM 2095 O O . MET A 1 260 ? -38.656 8.199 59.663 1.00 56.19 260 MET A O 1
ATOM 2099 N N . VAL A 1 261 ? -37.448 6.359 59.234 1.00 68.88 261 VAL A N 1
ATOM 2100 C CA . VAL A 1 261 ? -36.252 6.764 59.990 1.00 68.88 261 VAL A CA 1
ATOM 2101 C C . VAL A 1 261 ? -35.269 7.513 59.085 1.00 68.88 261 VAL A C 1
ATOM 2103 O O . VAL A 1 261 ? -34.664 8.496 59.513 1.00 68.88 261 VAL A O 1
ATOM 2106 N N . ILE A 1 262 ? -35.134 7.079 57.828 1.00 63.88 262 ILE A N 1
ATOM 2107 C CA . ILE A 1 262 ? -34.212 7.653 56.838 1.00 63.88 262 ILE A CA 1
ATOM 2108 C C . ILE A 1 262 ? -34.761 8.976 56.273 1.00 63.88 262 ILE A C 1
ATOM 2110 O O . ILE A 1 262 ? -34.044 9.978 56.240 1.00 63.88 262 ILE A O 1
ATOM 2114 N N . MET A 1 263 ? -36.041 9.024 55.896 1.00 61.09 263 MET A N 1
ATOM 2115 C CA . MET A 1 263 ? -36.719 10.221 55.381 1.00 61.09 263 MET A CA 1
ATOM 2116 C C . MET A 1 263 ? -37.345 11.055 56.502 1.00 61.09 263 MET A C 1
ATOM 2118 O O . MET A 1 263 ? -38.550 11.296 56.551 1.00 61.09 263 MET A O 1
ATOM 2122 N N . SER A 1 264 ? -36.504 11.527 57.428 1.00 66.31 264 SER A N 1
ATOM 2123 C CA . SER A 1 264 ? -36.954 12.428 58.494 1.00 66.31 264 SER A CA 1
ATOM 2124 C C . SER A 1 264 ? -37.313 13.820 57.957 1.00 66.31 264 SER A C 1
ATOM 2126 O O . SER A 1 264 ? -36.780 14.287 56.948 1.00 66.31 264 SER A O 1
ATOM 2128 N N . GLN A 1 265 ? -38.155 14.545 58.694 1.00 55.88 265 GLN A N 1
ATOM 2129 C CA . GLN A 1 265 ? -38.601 15.897 58.335 1.00 55.88 265 GLN A CA 1
ATOM 2130 C C . GLN A 1 265 ? -37.437 16.882 58.094 1.00 55.88 265 GLN A C 1
ATOM 2132 O O . GLN A 1 265 ? -37.551 17.787 57.271 1.00 55.88 265 GLN A O 1
ATOM 2137 N N . LYS A 1 266 ? -36.285 16.676 58.750 1.00 60.97 266 LYS A N 1
ATOM 2138 C CA . LYS A 1 266 ? -35.063 17.470 58.529 1.00 60.97 266 LYS A CA 1
ATOM 2139 C C . LYS A 1 266 ? -34.385 17.153 57.194 1.00 60.97 266 LYS A C 1
ATOM 2141 O O . LYS A 1 266 ? -33.940 18.073 56.517 1.00 60.97 266 LYS A O 1
ATOM 2146 N N . VAL A 1 267 ? -34.340 15.878 56.809 1.00 60.78 267 VAL A N 1
ATOM 2147 C CA . VAL A 1 267 ? -33.756 15.415 55.539 1.00 60.78 267 VAL A CA 1
ATOM 2148 C C . VAL A 1 267 ? -34.627 15.869 54.369 1.00 60.78 267 VAL A C 1
ATOM 2150 O O . VAL A 1 267 ? -34.106 16.417 53.406 1.00 60.78 267 VAL A O 1
ATOM 2153 N N . CYS A 1 268 ? -35.952 15.766 54.497 1.00 55.78 268 CYS A N 1
ATOM 2154 C CA . CYS A 1 268 ? -36.897 16.261 53.494 1.00 55.78 268 CYS A CA 1
ATOM 2155 C C . CYS A 1 268 ? -36.759 17.782 53.274 1.00 55.78 268 CYS A C 1
ATOM 2157 O O . CYS A 1 268 ? -36.681 18.238 52.135 1.00 55.78 268 CYS A O 1
ATOM 2159 N N . MET A 1 269 ? -36.603 18.575 54.345 1.00 55.97 269 MET A N 1
ATOM 2160 C CA . MET A 1 269 ? -36.346 20.017 54.205 1.00 55.97 269 MET A CA 1
ATOM 2161 C C . MET A 1 269 ? -34.974 20.340 53.587 1.00 55.97 269 MET A C 1
ATOM 2163 O O . MET A 1 269 ? -34.878 21.276 52.799 1.00 55.97 269 MET A O 1
ATOM 2167 N N . GLN A 1 270 ? -33.922 19.570 53.884 1.00 56.47 270 GLN A N 1
ATOM 2168 C CA . GLN A 1 270 ? -32.599 19.744 53.262 1.00 56.47 270 GLN A CA 1
ATOM 2169 C C . GLN A 1 270 ? -32.596 19.375 51.771 1.00 56.47 270 GLN A C 1
ATOM 2171 O O . GLN A 1 270 ? -31.986 20.069 50.960 1.00 56.47 270 GLN A O 1
ATOM 2176 N N . LEU A 1 271 ? -33.317 1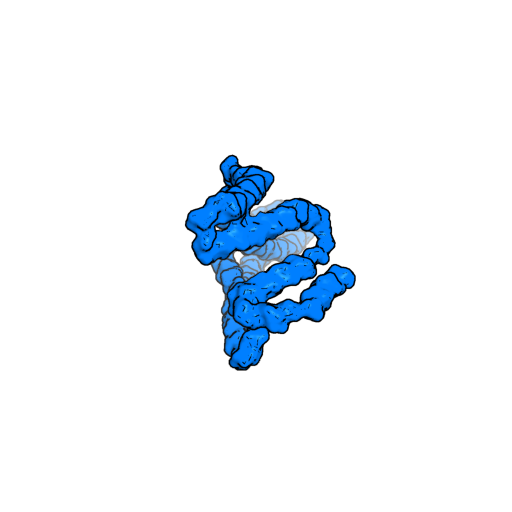8.316 51.407 1.00 56.09 271 LEU A N 1
ATOM 2177 C CA . LEU A 1 271 ? -33.475 17.841 50.034 1.00 56.09 271 LEU A CA 1
ATOM 2178 C C . LEU A 1 271 ? -34.262 18.834 49.162 1.00 56.09 271 LEU A C 1
ATOM 2180 O O . LEU A 1 271 ? -33.915 19.035 48.001 1.00 56.09 271 LEU A O 1
ATOM 2184 N N . VAL A 1 272 ? -35.270 19.505 49.728 1.00 53.34 272 VAL A N 1
ATOM 2185 C CA . VAL A 1 272 ? -36.054 20.552 49.047 1.00 53.34 272 VAL A CA 1
ATOM 2186 C C . VAL A 1 272 ? -35.297 21.886 48.947 1.00 53.34 272 VAL A C 1
ATOM 2188 O O . VAL A 1 272 ? -35.525 22.635 48.000 1.00 53.34 272 VAL A O 1
ATOM 2191 N N . ALA A 1 273 ? -34.389 22.185 49.882 1.00 55.66 273 ALA A N 1
ATOM 2192 C CA . ALA A 1 273 ? -33.614 23.432 49.895 1.00 55.66 273 ALA A CA 1
ATOM 2193 C C . ALA A 1 273 ? -32.345 23.403 49.016 1.00 55.66 273 ALA A C 1
ATOM 2195 O O . ALA A 1 273 ? -31.871 24.456 48.606 1.00 55.66 273 ALA A O 1
ATOM 2196 N N . GLY A 1 274 ? -31.796 22.222 48.718 1.00 51.22 274 GLY A N 1
ATOM 2197 C CA . GLY A 1 274 ? -30.595 22.049 47.890 1.00 51.22 274 GLY A CA 1
ATOM 2198 C C . GLY A 1 274 ? -30.675 22.357 46.376 1.00 51.22 274 GLY A C 1
ATOM 2199 O O . GLY A 1 274 ? -29.605 22.532 45.794 1.00 51.22 274 GLY A O 1
ATOM 2200 N N . PRO A 1 275 ? -31.842 22.405 45.689 1.00 48.66 275 PRO A N 1
ATOM 2201 C CA . PRO A 1 275 ? -31.893 22.643 44.239 1.00 48.66 275 PRO A CA 1
ATOM 2202 C C . PRO A 1 275 ? -32.005 24.114 43.798 1.00 48.66 275 PRO A C 1
ATOM 2204 O O . PRO A 1 275 ? -32.224 24.330 42.603 1.00 48.66 275 PRO A O 1
ATOM 2207 N N . TYR A 1 276 ? -31.901 25.089 44.708 1.00 44.47 276 TYR A N 1
ATOM 2208 C CA . TYR A 1 276 ? -31.898 26.524 44.381 1.00 44.47 276 TYR A CA 1
ATOM 2209 C C . TYR A 1 276 ? -30.487 27.111 44.399 1.00 44.47 276 TYR A C 1
ATOM 2211 O O . TYR A 1 276 ? -29.738 26.811 45.354 1.00 44.47 276 TYR A O 1
#

InterPro domains:
  IPR000725 Olfactory receptor [PF13853] (180-243)
  IPR011527 ABC transporter type 1, transmembrane domain [PF00664] (5-135)
  IPR011527 ABC transporter type 1, transmembrane domain [PS50929] (1-149)
  IPR017452 GPCR, rhodopsin-like, 7TM [PS50262] (238-276)
  IPR036640 ABC transporter type 1, transmembrane domain superfamily [G3DSA:1.20.1560.10] (1-167)
  IPR036640 ABC transporter type 1, transmembrane domain superfamily [SSF90123] (1-166)
  IPR050173 ATP-binding cassette transporter C-like [PTHR24223] (3-179)

Organism: Bison bison bison (NCBI:txid43346)

Foldseek 3Di:
DCVQPVVLVVVVVVLVVVLVVLLVVLLVVLQVLLVQLVVLVVVLVVLVVVCVVCVVVCVVVVVVVVSVVVNVVSVVSNVVSVVVSVVSLVVSLVVLVVSLVVSLVVLLVSCVVCVVVDDPVSSVVSNVVSVVVSVVVSVVSVVVSVVSSVCVVVVVVVVVVPDDDDDDPDDPDDPPDPVVVLVVLLCVLVVLLVVCVVDPVNPDPVSVVVNVVSVVSNVVSVVVVVCVVVVVVDPDDPPLVVVLVVVLVVCCVPPVPCSPVVPDPVVVVVSVPPSD